Protein AF-A0A351XB93-F1 (afdb_monomer_lite)

Structure (mmCIF, N/CA/C/O backbone):
data_AF-A0A351XB93-F1
#
_entry.id   AF-A0A351XB93-F1
#
loop_
_atom_site.group_PDB
_atom_site.id
_atom_site.type_symbol
_atom_site.label_atom_id
_atom_site.label_alt_id
_atom_site.label_comp_id
_atom_site.label_asym_id
_atom_site.label_entity_id
_atom_site.label_seq_id
_atom_site.pdbx_PDB_ins_code
_atom_site.Cartn_x
_atom_site.Cartn_y
_atom_site.Cartn_z
_atom_site.occupancy
_atom_site.B_iso_or_equiv
_atom_site.auth_seq_id
_atom_site.auth_comp_id
_atom_site.auth_asym_id
_atom_site.auth_atom_id
_atom_site.pdbx_PDB_model_num
ATOM 1 N N . TRP A 1 1 ? -2.354 -8.242 -12.054 1.00 89.12 1 TRP A N 1
ATOM 2 C CA . TRP A 1 1 ? -3.681 -8.765 -11.717 1.00 89.12 1 TRP A CA 1
ATOM 3 C C . TRP A 1 1 ? -3.498 -10.210 -11.367 1.00 89.12 1 TRP A C 1
ATOM 5 O O . TRP A 1 1 ? -3.063 -10.974 -12.225 1.00 89.12 1 TRP A O 1
ATOM 15 N N . ASN A 1 2 ? -3.744 -10.530 -10.105 1.00 98.06 2 ASN A N 1
ATOM 16 C CA . ASN A 1 2 ? -3.631 -11.877 -9.583 1.00 98.06 2 ASN A CA 1
ATOM 17 C C . ASN A 1 2 ? -4.100 -11.892 -8.128 1.00 98.06 2 ASN A C 1
ATOM 19 O O . ASN A 1 2 ? -4.036 -10.886 -7.426 1.00 98.06 2 ASN A O 1
ATOM 23 N N . MET A 1 3 ? -4.543 -13.058 -7.675 1.00 98.50 3 MET A N 1
ATOM 24 C CA . MET A 1 3 ? -4.858 -13.294 -6.270 1.00 98.50 3 MET A CA 1
ATOM 25 C C . MET A 1 3 ? -3.585 -13.387 -5.416 1.00 98.50 3 MET A C 1
ATOM 27 O O . MET A 1 3 ? -3.511 -12.796 -4.345 1.00 98.50 3 MET A O 1
ATOM 31 N N . PHE A 1 4 ? -2.561 -14.082 -5.917 1.00 98.69 4 PHE A N 1
ATOM 32 C CA . PHE A 1 4 ? -1.313 -14.363 -5.202 1.00 98.69 4 PHE A CA 1
ATOM 33 C C . PHE A 1 4 ? -0.132 -13.847 -5.991 1.00 98.69 4 PHE A C 1
ATOM 35 O O . PHE A 1 4 ? -0.102 -14.107 -7.195 1.00 98.69 4 PHE A O 1
ATOM 42 N N . ASP A 1 5 ? 0.831 -13.193 -5.344 1.00 98.50 5 ASP A N 1
ATOM 43 C CA . ASP A 1 5 ? 2.130 -12.893 -5.962 1.00 98.50 5 ASP A CA 1
ATOM 44 C C . ASP A 1 5 ? 2.700 -14.156 -6.629 1.00 98.50 5 ASP A C 1
ATOM 46 O O . ASP A 1 5 ? 2.426 -15.272 -6.184 1.00 98.50 5 ASP A O 1
ATOM 50 N N . PHE A 1 6 ? 3.415 -14.002 -7.742 1.00 97.88 6 PHE A N 1
ATOM 51 C CA . PHE A 1 6 ? 3.894 -15.142 -8.527 1.00 97.88 6 PHE A CA 1
ATOM 52 C C . PHE A 1 6 ? 5.232 -14.860 -9.205 1.00 97.88 6 PHE A C 1
ATOM 54 O O . PHE A 1 6 ? 5.549 -13.710 -9.518 1.00 97.88 6 PHE A O 1
ATOM 61 N N . ALA A 1 7 ? 5.986 -15.931 -9.459 1.00 96.69 7 ALA A N 1
ATOM 62 C CA . ALA A 1 7 ? 7.280 -15.867 -10.119 1.00 96.69 7 ALA A CA 1
ATOM 63 C C . ALA A 1 7 ? 7.159 -15.322 -11.552 1.00 96.69 7 ALA A C 1
ATOM 65 O O . ALA A 1 7 ? 6.342 -15.774 -12.355 1.00 96.69 7 ALA A O 1
ATOM 66 N N . ALA A 1 8 ? 7.996 -14.347 -11.867 1.00 93.12 8 ALA A N 1
ATOM 67 C CA . ALA A 1 8 ? 8.116 -13.713 -13.165 1.00 93.12 8 ALA A CA 1
ATOM 68 C C . ALA A 1 8 ? 9.585 -13.323 -13.364 1.00 93.12 8 ALA A C 1
ATOM 70 O O . ALA A 1 8 ? 9.970 -12.189 -13.104 1.00 93.12 8 ALA A O 1
ATOM 71 N N . ASP A 1 9 ? 10.390 -14.281 -13.821 1.00 87.25 9 ASP A N 1
ATOM 72 C CA . ASP A 1 9 ? 11.861 -14.216 -13.857 1.00 87.25 9 ASP A CA 1
ATOM 73 C C . ASP A 1 9 ? 12.427 -12.943 -14.519 1.00 87.25 9 ASP A C 1
ATOM 75 O O . ASP A 1 9 ? 13.400 -12.358 -14.061 1.00 87.25 9 ASP A O 1
ATOM 79 N N . ALA A 1 10 ? 11.750 -12.429 -15.548 1.00 80.31 10 ALA A N 1
ATOM 80 C CA . ALA A 1 10 ? 12.164 -11.213 -16.246 1.00 80.31 10 ALA A CA 1
ATOM 81 C C . ALA A 1 10 ? 11.919 -9.896 -15.469 1.00 80.31 10 ALA A C 1
ATOM 83 O O . ALA A 1 10 ? 12.227 -8.822 -15.992 1.00 80.31 10 ALA A O 1
ATOM 84 N N . ARG A 1 11 ? 11.308 -9.932 -14.277 1.00 75.69 11 ARG A N 1
ATOM 85 C CA . ARG A 1 11 ? 11.018 -8.741 -13.459 1.00 75.69 11 ARG A CA 1
ATOM 86 C C . ARG A 1 11 ? 12.226 -8.368 -12.604 1.00 75.69 11 ARG A C 1
ATOM 88 O O . ARG A 1 11 ? 12.779 -9.211 -11.910 1.00 75.69 11 ARG A O 1
ATOM 95 N N . ALA A 1 12 ? 12.566 -7.085 -12.601 1.00 80.25 12 ALA A N 1
ATOM 96 C CA . ALA A 1 12 ? 13.559 -6.504 -11.705 1.00 80.25 12 ALA A CA 1
ATOM 97 C C . ALA A 1 12 ? 13.059 -5.138 -11.211 1.00 80.25 12 ALA A C 1
ATOM 99 O O . ALA A 1 12 ? 13.496 -4.086 -11.673 1.00 80.25 12 ALA A O 1
ATOM 100 N N . GLU A 1 13 ? 12.019 -5.163 -10.377 1.00 78.31 13 GLU A N 1
ATOM 101 C CA . GLU A 1 13 ? 11.292 -3.986 -9.895 1.00 78.31 13 GLU A CA 1
ATOM 102 C C . GLU A 1 13 ? 10.845 -4.207 -8.441 1.00 78.31 13 GLU A C 1
ATOM 104 O O . GLU A 1 13 ? 10.728 -5.346 -8.000 1.00 78.31 13 GLU A O 1
ATOM 109 N N . GLY A 1 14 ? 10.563 -3.137 -7.692 1.00 78.88 14 GLY A N 1
ATOM 110 C CA . GLY A 1 14 ? 9.885 -3.253 -6.391 1.00 78.88 14 GLY A CA 1
ATOM 111 C C . GLY A 1 14 ? 10.724 -3.805 -5.229 1.00 78.88 14 GLY A C 1
ATOM 112 O O . GLY A 1 14 ? 10.144 -4.219 -4.231 1.00 78.88 14 GLY A O 1
ATOM 113 N N . GLY A 1 15 ? 12.058 -3.832 -5.350 1.00 83.06 15 GLY A N 1
ATOM 114 C CA . GLY A 1 15 ? 12.973 -4.295 -4.295 1.00 83.06 15 GLY A CA 1
ATOM 115 C C . GLY A 1 15 ? 13.160 -5.816 -4.206 1.00 83.06 15 GLY A C 1
ATOM 116 O O . GLY A 1 15 ? 13.955 -6.280 -3.395 1.00 83.06 15 GLY A O 1
ATOM 117 N N . GLU A 1 16 ? 12.478 -6.598 -5.047 1.00 87.12 16 GLU A N 1
ATOM 118 C CA . GLU A 1 16 ? 12.620 -8.056 -5.107 1.00 87.12 16 GLU A CA 1
ATOM 119 C C . GLU A 1 16 ? 12.460 -8.542 -6.556 1.00 87.12 16 GLU A C 1
ATOM 121 O O . GLU A 1 16 ? 11.385 -8.475 -7.154 1.00 87.12 16 GLU A O 1
ATOM 126 N N . ASN A 1 17 ? 13.556 -9.026 -7.140 1.00 86.06 17 ASN A N 1
ATOM 127 C CA . ASN A 1 17 ? 13.582 -9.489 -8.527 1.00 86.06 17 ASN A CA 1
ATOM 128 C C . ASN A 1 17 ? 12.867 -10.838 -8.692 1.00 86.06 17 ASN A C 1
ATOM 130 O O . ASN A 1 17 ? 12.715 -11.612 -7.751 1.00 86.06 17 ASN A O 1
ATOM 134 N N . GLY A 1 18 ? 12.463 -11.147 -9.923 1.00 88.12 18 GLY A N 1
ATOM 135 C CA . GLY A 1 18 ? 11.900 -12.444 -10.291 1.00 88.12 18 GLY A CA 1
ATOM 136 C C . GLY A 1 18 ? 10.457 -12.663 -9.839 1.00 88.12 18 GLY A C 1
ATOM 137 O O . GLY A 1 18 ? 9.949 -13.776 -9.972 1.00 88.12 18 GLY A O 1
ATOM 138 N N . MET A 1 19 ? 9.764 -11.634 -9.340 1.00 93.06 19 MET A N 1
ATOM 139 C CA . MET A 1 19 ? 8.390 -11.750 -8.850 1.00 93.06 19 MET A CA 1
ATOM 140 C C . MET A 1 19 ? 7.488 -10.614 -9.342 1.00 93.06 19 MET A C 1
ATOM 142 O O . MET A 1 19 ? 7.912 -9.501 -9.640 1.00 93.06 19 MET A O 1
ATOM 146 N N . ASN A 1 20 ? 6.198 -10.921 -9.466 1.00 94.81 20 ASN A N 1
ATOM 147 C CA . ASN A 1 20 ? 5.140 -9.950 -9.679 1.00 94.81 20 ASN A CA 1
ATOM 148 C C . ASN A 1 20 ? 4.330 -9.758 -8.388 1.00 94.81 20 ASN A C 1
ATOM 150 O O . ASN A 1 20 ? 3.473 -10.583 -8.065 1.00 94.81 20 ASN A O 1
ATOM 154 N N . HIS A 1 21 ? 4.547 -8.635 -7.698 1.00 96.56 21 HIS A N 1
ATOM 155 C CA . HIS A 1 21 ? 3.932 -8.314 -6.397 1.00 96.56 21 HIS A CA 1
ATOM 156 C C . HIS A 1 21 ? 2.517 -7.715 -6.455 1.00 96.56 21 HIS A C 1
ATOM 158 O O . HIS A 1 21 ? 2.073 -7.047 -5.517 1.00 96.56 21 HIS A O 1
ATOM 164 N N . LYS A 1 22 ? 1.788 -7.914 -7.560 1.00 97.56 22 LYS A N 1
ATOM 165 C CA . LYS A 1 22 ? 0.428 -7.368 -7.756 1.00 97.56 22 LYS A CA 1
ATOM 166 C C . LYS A 1 22 ? -0.677 -8.217 -7.112 1.00 97.56 22 LYS A C 1
ATOM 168 O O . LYS A 1 22 ? -1.852 -7.936 -7.340 1.00 97.56 22 LYS A O 1
ATOM 173 N N . GLY A 1 23 ? -0.319 -9.254 -6.357 1.00 98.12 23 GLY A N 1
ATOM 174 C CA . GLY A 1 23 ? -1.256 -10.133 -5.667 1.00 98.12 23 GLY A CA 1
ATOM 175 C C . GLY A 1 23 ? -1.923 -9.461 -4.474 1.00 98.12 23 GLY A C 1
ATOM 176 O O . GLY A 1 23 ? -1.332 -8.583 -3.845 1.00 98.12 23 GLY A O 1
ATOM 177 N N . LEU A 1 24 ? -3.130 -9.912 -4.132 1.00 98.81 24 LEU A N 1
ATOM 178 C CA . LEU A 1 24 ? -3.803 -9.587 -2.866 1.00 98.81 24 LEU A CA 1
ATOM 179 C C . LEU A 1 24 ? -3.170 -10.337 -1.680 1.00 98.81 24 LEU A C 1
ATOM 181 O O . LEU A 1 24 ? -3.216 -9.877 -0.541 1.00 98.81 24 LEU A O 1
ATOM 185 N N . VAL A 1 25 ? -2.551 -11.485 -1.951 1.00 98.81 25 VAL A N 1
ATOM 186 C CA . VAL A 1 25 ? -1.871 -12.361 -0.991 1.00 98.81 25 VAL A CA 1
ATOM 187 C C . VAL A 1 25 ? -0.433 -12.608 -1.465 1.00 98.81 25 VAL A C 1
ATOM 189 O O . VAL A 1 25 ? -0.162 -12.596 -2.668 1.00 98.81 25 VAL A O 1
ATOM 192 N N . THR A 1 26 ? 0.500 -12.815 -0.537 1.00 98.62 26 THR A N 1
ATOM 193 C CA . THR A 1 26 ? 1.908 -13.114 -0.846 1.00 98.62 26 THR A CA 1
ATOM 194 C C . THR A 1 26 ? 2.100 -14.466 -1.525 1.00 98.62 26 THR A C 1
ATOM 196 O O . THR A 1 26 ? 1.228 -15.342 -1.501 1.00 98.62 26 THR A O 1
ATOM 199 N N . PHE A 1 27 ? 3.276 -14.644 -2.128 1.00 98.12 27 PHE A N 1
ATOM 200 C CA . PHE A 1 27 ? 3.625 -15.837 -2.896 1.00 98.12 27 PHE A CA 1
ATOM 201 C C . PHE A 1 27 ? 3.631 -17.112 -2.045 1.00 98.12 27 PHE A C 1
ATOM 203 O O . PHE A 1 27 ? 3.198 -18.162 -2.501 1.00 98.12 27 PHE A O 1
ATOM 210 N N . ASP A 1 28 ? 4.021 -17.030 -0.778 1.00 98.19 28 ASP A N 1
ATOM 211 C CA . ASP A 1 28 ? 3.988 -18.154 0.166 1.00 98.19 28 ASP A CA 1
ATOM 212 C C . ASP A 1 28 ? 2.602 -18.410 0.790 1.00 98.19 28 ASP A C 1
ATOM 214 O O . ASP A 1 28 ? 2.451 -19.313 1.610 1.00 98.19 28 ASP A O 1
ATOM 218 N N . ARG A 1 29 ? 1.591 -17.615 0.409 1.00 98.38 29 ARG A N 1
ATOM 219 C CA . ARG A 1 29 ? 0.203 -17.654 0.904 1.00 98.38 29 ARG A CA 1
ATOM 220 C C . ARG A 1 29 ? 0.049 -17.311 2.390 1.00 98.38 29 ARG A C 1
ATOM 222 O O . ARG A 1 29 ? -1.062 -17.402 2.914 1.00 98.38 29 ARG A O 1
ATOM 229 N N . LYS A 1 30 ? 1.109 -16.869 3.071 1.00 98.44 30 LYS A N 1
ATOM 230 C CA . LYS A 1 30 ? 1.075 -16.602 4.518 1.00 98.44 30 LYS A CA 1
ATOM 231 C C . LYS A 1 30 ? 0.526 -15.225 4.858 1.00 98.44 30 LYS A C 1
ATOM 233 O O . LYS A 1 30 ? -0.128 -15.072 5.887 1.00 98.44 30 LYS A O 1
ATOM 238 N N . TYR A 1 31 ? 0.747 -14.229 4.003 1.00 98.50 31 TYR A N 1
ATOM 239 C CA . TYR A 1 31 ? 0.366 -12.851 4.289 1.00 98.50 31 TYR A CA 1
ATOM 240 C C . TYR A 1 31 ? -0.700 -12.338 3.320 1.00 98.50 31 TYR A C 1
ATOM 242 O O . TYR A 1 31 ? -0.507 -12.275 2.106 1.00 98.50 31 TYR A O 1
ATOM 250 N N . LYS A 1 32 ? -1.844 -11.934 3.877 1.00 98.69 32 LYS A N 1
ATOM 251 C CA . LYS A 1 32 ? -2.922 -11.256 3.149 1.00 98.69 32 LYS A CA 1
ATOM 252 C C . LYS A 1 32 ? -2.691 -9.750 3.262 1.00 98.69 32 LYS A C 1
ATOM 254 O O . LYS A 1 32 ? -2.638 -9.228 4.374 1.00 98.69 32 LYS A O 1
ATOM 259 N N . LYS A 1 33 ? -2.512 -9.064 2.133 1.00 98.75 33 LYS A N 1
ATOM 260 C CA . LYS A 1 33 ? -2.286 -7.611 2.097 1.00 98.75 33 LYS A CA 1
ATOM 261 C C . LYS A 1 33 ? -3.592 -6.881 2.416 1.00 98.75 33 LYS A C 1
ATOM 263 O O . LYS A 1 33 ? -4.666 -7.447 2.249 1.00 98.75 33 LYS A O 1
ATOM 268 N N . ASP A 1 34 ? -3.522 -5.607 2.794 1.00 98.81 34 ASP A N 1
ATOM 269 C CA . ASP A 1 34 ? -4.727 -4.820 3.110 1.00 98.81 34 ASP A CA 1
ATOM 270 C C . ASP A 1 34 ? -5.751 -4.814 1.960 1.00 98.81 34 ASP A C 1
ATOM 272 O O . ASP A 1 34 ? -6.958 -4.836 2.190 1.00 98.81 34 ASP A O 1
ATOM 276 N N . SER A 1 35 ? -5.285 -4.876 0.708 1.00 98.56 35 SER A N 1
ATOM 277 C CA . SER A 1 35 ? -6.154 -4.982 -0.467 1.00 98.56 35 SER A CA 1
ATOM 278 C C . SER A 1 35 ? -7.006 -6.256 -0.489 1.00 98.56 35 SER A C 1
ATOM 280 O O . SER A 1 35 ? -8.137 -6.189 -0.954 1.00 98.56 35 SER A O 1
ATOM 282 N N . TYR A 1 36 ? -6.532 -7.390 0.045 1.00 98.81 36 TYR A N 1
ATOM 283 C CA . TYR A 1 36 ? -7.355 -8.597 0.211 1.00 98.81 36 TYR A CA 1
ATOM 284 C C . TYR A 1 36 ? -8.596 -8.292 1.054 1.00 98.81 36 TYR A C 1
ATOM 286 O O . TYR A 1 36 ? -9.714 -8.641 0.678 1.00 98.81 36 TYR A O 1
ATOM 294 N N . TYR A 1 37 ? -8.395 -7.605 2.179 1.00 98.81 37 TYR A N 1
ATOM 295 C CA . TYR A 1 37 ? -9.460 -7.296 3.127 1.00 98.81 37 TYR A CA 1
ATOM 296 C C . TYR A 1 37 ? -10.434 -6.253 2.584 1.00 98.81 37 TYR A C 1
ATOM 298 O O . TYR A 1 37 ? -11.615 -6.325 2.901 1.00 98.81 37 TYR A O 1
ATOM 306 N N . ALA A 1 38 ? -9.986 -5.354 1.700 1.00 98.69 38 ALA A N 1
ATOM 307 C CA . ALA A 1 38 ? -10.892 -4.465 0.976 1.00 98.69 38 ALA A CA 1
ATOM 308 C C . ALA A 1 38 ? -11.893 -5.262 0.122 1.00 98.69 38 ALA A C 1
ATOM 310 O O . ALA A 1 38 ? -13.092 -5.015 0.201 1.00 98.69 38 ALA A O 1
ATOM 311 N N . TYR A 1 39 ? -11.421 -6.250 -0.652 1.00 98.69 39 TYR A N 1
ATOM 312 C CA . TYR A 1 39 ? -12.308 -7.134 -1.420 1.00 98.69 39 TYR A CA 1
ATOM 313 C C . TYR A 1 39 ? -13.199 -7.976 -0.508 1.00 98.69 39 TYR A C 1
ATOM 315 O O . TYR A 1 39 ? -14.390 -8.102 -0.772 1.00 98.69 39 TYR A O 1
ATOM 323 N N . GLN A 1 40 ? -12.653 -8.528 0.577 1.00 98.62 40 GLN A N 1
ATOM 324 C CA . GLN A 1 40 ? -13.440 -9.322 1.518 1.00 98.62 40 GLN A CA 1
ATOM 325 C C . GLN A 1 40 ? -14.570 -8.498 2.152 1.00 98.62 40 GLN A C 1
ATOM 327 O O . GLN A 1 40 ? -15.689 -8.989 2.228 1.00 98.62 40 GLN A O 1
ATOM 332 N N . ALA A 1 41 ? -14.317 -7.247 2.539 1.00 98.50 41 ALA A N 1
ATOM 333 C CA . ALA A 1 41 ? -15.335 -6.367 3.113 1.00 98.50 41 ALA A CA 1
ATOM 334 C C . ALA A 1 41 ? -16.461 -6.009 2.120 1.00 98.50 41 ALA A C 1
ATOM 336 O O . ALA A 1 41 ? -17.563 -5.671 2.534 1.00 98.50 41 ALA A O 1
ATOM 337 N N . TRP A 1 42 ? -16.202 -6.093 0.813 1.00 98.25 42 TRP A N 1
ATOM 338 C CA . TRP A 1 42 ? -17.214 -5.885 -0.226 1.00 98.25 42 TRP A CA 1
ATOM 339 C C . TRP A 1 42 ? -17.973 -7.147 -0.619 1.00 98.25 42 TRP A C 1
ATOM 341 O O . TRP A 1 42 ? -19.152 -7.071 -0.946 1.00 98.25 42 TRP A O 1
ATOM 351 N N . LEU A 1 43 ? -17.274 -8.280 -0.684 1.00 98.31 43 LEU A N 1
ATOM 352 C CA . LEU A 1 43 ? -17.751 -9.469 -1.394 1.00 98.31 43 LEU A CA 1
ATOM 353 C C . LEU A 1 43 ? -18.137 -10.628 -0.473 1.00 98.31 43 LEU A C 1
ATOM 355 O O . LEU A 1 43 ? -18.727 -11.594 -0.942 1.00 98.31 43 LEU A O 1
ATOM 359 N N . SER A 1 44 ? -17.747 -10.589 0.802 1.00 98.12 44 SER A N 1
ATOM 360 C CA . SER A 1 44 ? -18.025 -11.662 1.759 1.00 98.12 44 SER A CA 1
ATOM 361 C C . SER A 1 44 ? -19.293 -11.373 2.551 1.00 98.12 44 SER A C 1
ATOM 363 O O . SER A 1 44 ? -19.409 -10.303 3.145 1.00 98.12 44 SER A O 1
ATOM 365 N N . ASP A 1 45 ? -20.154 -12.380 2.690 1.00 97.69 45 ASP A N 1
ATOM 366 C CA . ASP A 1 45 ? -21.294 -12.345 3.619 1.00 97.69 45 ASP A CA 1
ATOM 367 C C . ASP A 1 45 ? -20.875 -12.625 5.071 1.00 97.69 45 ASP A C 1
ATOM 369 O O . ASP A 1 45 ? -21.568 -12.258 6.017 1.00 97.69 45 ASP A O 1
ATOM 373 N N . LYS A 1 46 ? -19.719 -13.273 5.281 1.00 98.31 46 LYS A N 1
ATOM 374 C CA . LYS A 1 46 ? -19.192 -13.520 6.630 1.00 98.31 46 LYS A CA 1
ATOM 375 C C . LYS A 1 46 ? -18.754 -12.195 7.273 1.00 98.31 46 LYS A C 1
ATOM 377 O O . LYS A 1 46 ? -17.906 -11.532 6.664 1.00 98.31 46 LYS A O 1
ATOM 382 N N . PRO A 1 47 ? -19.224 -11.852 8.492 1.00 98.38 47 PRO A N 1
ATOM 383 C CA . PRO A 1 47 ? -18.758 -10.679 9.226 1.00 98.38 47 PRO A CA 1
ATOM 384 C C . PRO A 1 47 ? -17.233 -10.655 9.354 1.00 98.38 47 PRO A C 1
ATOM 386 O O . PRO A 1 47 ? -16.608 -11.671 9.683 1.00 98.38 47 PRO A O 1
ATOM 389 N N . MET A 1 48 ? -16.628 -9.506 9.069 1.00 98.62 48 MET A N 1
ATOM 390 C CA . MET A 1 48 ? -15.180 -9.315 9.110 1.00 98.62 48 MET A CA 1
ATOM 391 C C . MET A 1 48 ? -14.805 -7.916 9.598 1.00 98.62 48 MET A C 1
ATOM 393 O O . MET A 1 48 ? -15.560 -6.957 9.438 1.00 98.62 48 MET A O 1
ATOM 397 N N . LEU A 1 49 ? -13.614 -7.811 10.184 1.00 98.88 49 LEU A N 1
ATOM 398 C CA . LEU A 1 49 ? -13.028 -6.576 10.687 1.00 98.88 49 LEU A CA 1
ATOM 399 C C . LEU A 1 49 ? -11.511 -6.645 10.488 1.00 98.88 49 LEU A C 1
ATOM 401 O O . LEU A 1 49 ? -10.895 -7.648 10.849 1.00 98.88 49 LEU A O 1
ATOM 405 N N . HIS A 1 50 ? -10.918 -5.613 9.890 1.00 98.88 50 HIS A N 1
ATOM 406 C CA . HIS A 1 50 ? -9.476 -5.546 9.646 1.00 98.88 50 HIS A CA 1
ATOM 407 C C . HIS A 1 50 ? -8.948 -4.117 9.747 1.00 98.88 50 HIS A C 1
ATOM 409 O O . HIS A 1 50 ? -9.322 -3.248 8.953 1.00 98.88 50 HIS A O 1
ATOM 415 N N . ILE A 1 51 ? -8.022 -3.879 10.674 1.00 98.88 51 ILE A N 1
ATOM 416 C CA . ILE A 1 51 ? -7.246 -2.638 10.739 1.00 98.88 51 ILE A CA 1
ATOM 417 C C . ILE A 1 51 ? -6.136 -2.687 9.685 1.00 98.88 51 ILE A C 1
ATOM 419 O O . ILE A 1 51 ? -5.311 -3.602 9.661 1.00 98.88 51 ILE A O 1
ATOM 423 N N . CYS A 1 52 ? -6.089 -1.678 8.819 1.00 98.81 52 CYS A N 1
ATOM 424 C CA . CYS A 1 52 ? -5.106 -1.589 7.743 1.00 98.81 52 CYS A CA 1
ATOM 425 C C . CYS A 1 52 ? -3.721 -1.158 8.241 1.00 98.81 52 CYS A C 1
ATOM 427 O O . CYS A 1 52 ? -3.574 -0.552 9.302 1.00 98.81 52 CYS A O 1
ATOM 429 N N . SER A 1 53 ? -2.699 -1.377 7.412 1.00 98.12 53 SER A N 1
ATOM 430 C CA . SER A 1 53 ? -1.348 -0.839 7.603 1.00 98.12 53 SER A CA 1
ATOM 431 C C . SER A 1 53 ? -0.634 -1.324 8.870 1.00 98.12 53 SER A C 1
ATOM 433 O O . SER A 1 53 ? 0.261 -0.639 9.357 1.00 98.12 53 SER A O 1
ATOM 435 N N . LYS A 1 54 ? -0.944 -2.531 9.371 1.00 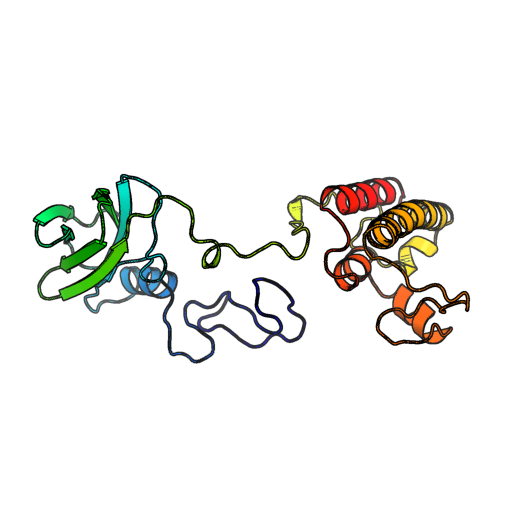98.50 54 LYS A N 1
ATOM 436 C CA . LYS A 1 54 ? -0.320 -3.108 10.587 1.00 98.50 54 LYS A CA 1
ATOM 437 C C . LYS A 1 54 ? 1.208 -3.233 10.532 1.00 98.50 54 LYS A C 1
ATOM 439 O O . LYS A 1 54 ? 1.850 -3.340 11.567 1.00 98.50 54 LYS A O 1
ATOM 444 N N . ARG A 1 55 ? 1.793 -3.255 9.328 1.00 98.25 55 ARG A N 1
ATOM 445 C CA . ARG A 1 55 ? 3.253 -3.292 9.118 1.00 98.25 55 ARG A CA 1
ATOM 446 C C . ARG A 1 55 ? 3.912 -1.909 9.158 1.00 98.25 55 ARG A C 1
ATOM 448 O O . ARG A 1 55 ? 5.129 -1.833 9.252 1.00 98.25 55 ARG A O 1
ATOM 455 N N . TYR A 1 56 ? 3.130 -0.836 9.066 1.00 98.12 56 TYR A N 1
ATOM 456 C CA . TYR A 1 56 ? 3.621 0.537 9.106 1.00 98.12 56 TYR A CA 1
ATOM 457 C C . TYR A 1 56 ? 3.427 1.070 10.533 1.00 98.12 56 TYR A C 1
ATOM 459 O O . TYR A 1 56 ? 2.421 1.711 10.838 1.00 98.12 56 TYR A O 1
ATOM 467 N N . VAL A 1 57 ? 4.362 0.713 11.415 1.00 98.38 57 VAL A N 1
ATOM 468 C CA . VAL A 1 57 ? 4.279 0.960 12.864 1.00 98.38 57 VAL A CA 1
ATOM 469 C C . VAL A 1 57 ? 4.826 2.339 13.216 1.00 98.38 57 VAL A C 1
ATOM 471 O O . VAL A 1 57 ? 4.127 3.110 13.866 1.00 98.38 57 VAL A O 1
ATOM 474 N N . ASP A 1 58 ? 6.036 2.672 12.762 1.00 98.56 58 ASP A N 1
ATOM 475 C CA . ASP A 1 58 ? 6.678 3.949 13.089 1.00 98.56 58 ASP A CA 1
ATOM 476 C C . ASP A 1 58 ? 6.088 5.091 12.251 1.00 98.56 58 ASP A C 1
ATOM 478 O O . ASP A 1 58 ? 6.104 5.045 11.021 1.00 98.56 58 ASP A O 1
ATOM 482 N N . ARG A 1 59 ? 5.560 6.127 12.906 1.00 98.06 59 ARG A N 1
ATOM 483 C CA . ARG A 1 59 ? 4.863 7.262 12.283 1.00 98.06 59 ARG A CA 1
ATOM 484 C C . ARG A 1 59 ? 5.437 8.584 12.777 1.00 98.06 59 ARG A C 1
ATOM 486 O O . ARG A 1 59 ? 5.654 8.752 13.977 1.00 98.06 59 ARG A O 1
ATOM 493 N N . VAL A 1 60 ? 5.653 9.521 11.856 1.00 98.00 60 VAL A N 1
ATOM 494 C CA . VAL A 1 60 ? 6.259 10.832 12.154 1.00 98.00 60 VAL A CA 1
ATOM 495 C C . VAL A 1 60 ? 5.193 11.883 12.435 1.00 98.00 60 VAL A C 1
ATOM 497 O O . VAL A 1 60 ? 5.447 12.858 13.127 1.00 98.00 60 VAL A O 1
ATOM 500 N N . GLU A 1 61 ? 3.985 11.707 11.922 1.00 96.62 61 GLU A N 1
ATOM 501 C CA . GLU A 1 61 ? 2.884 12.650 12.071 1.00 96.62 61 GLU A CA 1
ATOM 502 C C . GLU A 1 61 ? 2.349 12.652 13.509 1.00 96.62 61 GLU A C 1
ATOM 504 O O . GLU A 1 61 ? 2.340 11.614 14.167 1.00 96.62 61 GLU A O 1
ATOM 509 N N . ASP A 1 62 ? 1.872 13.798 14.002 1.00 97.56 62 ASP A N 1
ATOM 510 C CA . ASP A 1 62 ? 1.251 13.896 15.338 1.00 97.56 62 ASP A CA 1
ATOM 511 C C . ASP A 1 62 ? -0.169 13.316 15.376 1.00 97.56 62 ASP A C 1
ATOM 513 O O . ASP A 1 62 ? -0.649 12.889 16.425 1.00 97.56 62 ASP A O 1
ATOM 517 N N . THR A 1 63 ? -0.824 13.258 14.218 1.00 97.88 63 THR A N 1
ATOM 518 C CA . THR A 1 63 ? -2.131 12.631 14.026 1.00 97.88 63 THR A CA 1
ATOM 519 C C . THR A 1 63 ? -2.044 11.682 12.842 1.00 97.88 63 THR A C 1
ATOM 521 O O . THR A 1 63 ? -1.658 12.076 11.741 1.00 97.88 63 THR A O 1
ATOM 524 N N . VAL A 1 64 ? -2.421 10.426 13.058 1.00 97.75 64 VAL A N 1
ATOM 525 C CA . VAL A 1 64 ? -2.356 9.357 12.060 1.00 97.75 64 VAL A CA 1
ATOM 526 C C . VAL A 1 64 ? -3.767 8.947 11.662 1.00 97.75 64 VAL A C 1
ATOM 528 O O . VAL A 1 64 ? -4.652 8.774 12.500 1.00 97.75 64 VAL A O 1
ATOM 531 N N . LYS A 1 65 ? -3.971 8.752 10.357 1.00 98.19 65 LYS A N 1
ATOM 532 C CA . LYS A 1 65 ? -5.213 8.194 9.820 1.00 98.19 65 LYS A CA 1
ATOM 533 C C . LYS A 1 65 ? -5.177 6.676 9.904 1.00 98.19 65 LYS A C 1
ATOM 535 O O . LYS A 1 65 ? -4.387 6.031 9.210 1.00 98.19 65 LYS A O 1
ATOM 540 N N . ILE A 1 66 ? -6.064 6.111 10.711 1.00 98.50 66 ILE A N 1
ATOM 541 C CA . ILE A 1 66 ? -6.268 4.670 10.821 1.00 98.50 66 ILE A CA 1
ATOM 542 C C . ILE A 1 66 ? -7.443 4.285 9.932 1.00 98.50 66 ILE A C 1
ATOM 544 O O . ILE A 1 66 ? -8.559 4.767 10.121 1.00 98.50 66 ILE A O 1
ATOM 548 N N . LYS A 1 67 ? -7.189 3.411 8.954 1.00 98.69 67 LYS A N 1
ATOM 549 C CA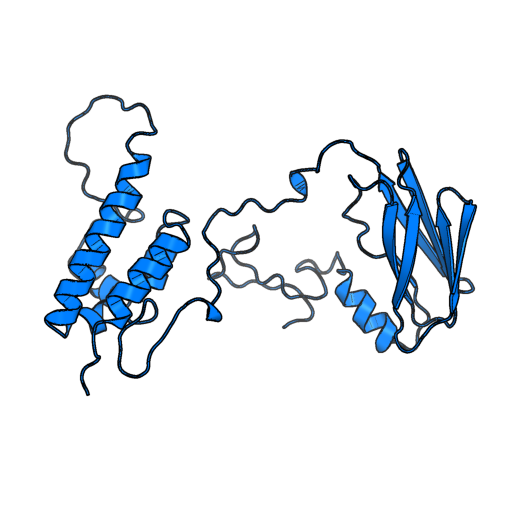 . LYS A 1 67 ? -8.246 2.826 8.125 1.00 98.69 67 LYS A CA 1
ATOM 550 C C . LYS A 1 67 ? -8.641 1.464 8.662 1.00 98.69 67 LYS A C 1
ATOM 552 O O . LYS A 1 67 ? -7.773 0.648 8.972 1.00 98.69 67 LYS A O 1
ATOM 557 N N . VAL A 1 68 ? -9.938 1.212 8.690 1.00 98.88 68 VAL A N 1
ATOM 558 C CA . VAL A 1 68 ? -10.511 -0.085 9.042 1.00 98.88 68 VAL A CA 1
ATOM 559 C C . VAL A 1 68 ? -11.423 -0.531 7.908 1.00 98.88 68 VAL A C 1
ATOM 561 O O . VAL A 1 68 ? -12.193 0.268 7.376 1.00 98.88 68 VAL A O 1
ATOM 564 N N . TYR A 1 69 ? -11.319 -1.795 7.515 1.00 98.88 69 TYR A N 1
ATOM 565 C CA . TYR A 1 69 ? -12.231 -2.431 6.569 1.00 98.88 69 TYR A CA 1
ATOM 566 C C . TYR A 1 69 ? -13.150 -3.380 7.329 1.00 98.88 69 TYR A C 1
ATOM 568 O O . TYR A 1 69 ? -12.678 -4.195 8.123 1.00 98.88 69 TYR A O 1
ATOM 576 N N . SER A 1 70 ? -14.455 -3.251 7.109 1.00 98.81 70 SER A N 1
ATOM 577 C CA . SER A 1 70 ? -15.465 -4.110 7.725 1.00 98.81 70 SER A CA 1
ATOM 578 C C . SER A 1 70 ? -16.751 -4.100 6.909 1.00 98.81 70 SER A C 1
ATOM 580 O O . SER A 1 70 ? -17.162 -3.055 6.413 1.00 98.81 70 SER A O 1
ATOM 582 N N . ASN A 1 71 ? -17.402 -5.255 6.787 1.00 98.44 71 ASN A N 1
ATOM 583 C CA . ASN A 1 71 ? -18.761 -5.346 6.247 1.00 98.44 71 ASN A CA 1
ATOM 584 C C . ASN A 1 71 ? -19.851 -5.163 7.323 1.00 98.44 71 ASN A C 1
ATOM 586 O O . ASN A 1 71 ? -21.030 -5.094 6.967 1.00 98.44 71 ASN A O 1
ATOM 590 N N . CYS A 1 72 ? -19.486 -5.035 8.604 1.00 98.50 72 CYS A N 1
ATOM 591 C CA . CYS A 1 72 ? -20.419 -4.735 9.691 1.00 98.50 72 CYS A CA 1
ATOM 592 C C . CYS A 1 72 ? -20.996 -3.315 9.569 1.00 98.50 72 CYS A C 1
ATOM 594 O O . CYS A 1 72 ? -20.446 -2.456 8.879 1.00 98.50 72 CYS A O 1
ATOM 596 N N . ASP A 1 73 ? -22.127 -3.069 10.229 1.00 98.00 73 ASP A N 1
ATOM 597 C CA . ASP A 1 73 ? -22.865 -1.807 10.095 1.00 98.00 73 ASP A CA 1
ATOM 598 C C . ASP A 1 73 ? -22.242 -0.639 10.862 1.00 98.00 73 ASP A C 1
ATOM 600 O O . ASP A 1 73 ? -22.469 0.517 10.506 1.00 98.00 73 ASP A O 1
ATOM 604 N N . GLU A 1 74 ? -21.420 -0.918 11.868 1.00 98.31 74 GLU A N 1
ATOM 605 C CA . GLU A 1 74 ? -20.656 0.086 12.599 1.00 98.31 74 GLU A CA 1
ATOM 606 C C . GLU A 1 74 ? -19.342 -0.482 13.136 1.00 98.31 74 GLU A C 1
ATOM 608 O O . GLU A 1 74 ? -19.196 -1.690 13.339 1.00 98.31 74 GLU A O 1
ATOM 613 N N . VAL A 1 75 ? -18.381 0.416 13.335 1.00 98.88 75 VAL A N 1
ATOM 614 C CA . VAL A 1 75 ? -17.063 0.134 13.902 1.00 98.88 75 VAL A CA 1
ATOM 615 C C . VAL A 1 75 ? -16.763 1.187 14.959 1.00 98.88 75 VAL A C 1
ATOM 617 O O . VAL A 1 75 ? -16.884 2.385 14.695 1.00 98.88 75 VAL A O 1
ATOM 620 N N . GLU A 1 76 ? -16.311 0.747 16.126 1.00 98.88 76 GLU A N 1
ATOM 621 C CA . GLU A 1 76 ? -15.709 1.607 17.143 1.00 98.88 76 GLU A CA 1
ATOM 622 C C . GLU A 1 76 ? -14.195 1.398 17.163 1.00 98.88 76 GLU A C 1
ATOM 624 O O . GLU A 1 76 ? -13.716 0.260 17.114 1.00 98.88 76 GLU A O 1
ATOM 629 N N . LEU A 1 77 ? -13.434 2.492 17.226 1.00 98.88 77 LEU A N 1
ATOM 630 C CA . LEU A 1 77 ? -11.980 2.445 17.352 1.00 98.88 77 LEU A CA 1
ATOM 631 C C . LEU A 1 77 ? -11.553 2.950 18.729 1.00 98.88 77 LEU A C 1
ATOM 633 O O . LEU A 1 77 ? -12.079 3.942 19.221 1.00 98.88 77 LEU A O 1
ATOM 637 N N . PHE A 1 78 ? -10.546 2.307 19.305 1.00 98.81 78 PHE A N 1
ATOM 638 C CA . PHE A 1 78 ? -9.927 2.675 20.568 1.00 98.81 78 PHE A CA 1
ATOM 639 C C . PHE A 1 78 ? -8.428 2.908 20.375 1.00 98.81 78 PHE A C 1
ATOM 641 O O . PHE A 1 78 ? -7.773 2.178 19.624 1.00 98.81 78 PHE A O 1
ATOM 648 N N . ALA A 1 79 ? -7.881 3.886 21.090 1.00 98.44 79 ALA A N 1
ATOM 649 C CA . ALA A 1 79 ? -6.454 4.151 21.206 1.00 98.44 79 ALA A CA 1
ATOM 650 C C . ALA A 1 79 ? -6.061 4.035 22.683 1.00 98.44 79 ALA A C 1
ATOM 652 O O . ALA A 1 79 ? -6.574 4.769 23.520 1.00 98.44 79 ALA A O 1
ATOM 653 N N . ASN A 1 80 ? -5.195 3.075 23.020 1.00 97.94 80 ASN A N 1
ATOM 654 C CA . ASN A 1 80 ? -4.824 2.753 24.407 1.00 97.94 80 ASN A CA 1
ATOM 655 C C . ASN A 1 80 ? -6.034 2.516 25.335 1.00 97.94 80 ASN A C 1
ATOM 657 O O . ASN A 1 80 ? -6.009 2.857 26.512 1.00 97.94 80 ASN A O 1
ATOM 661 N N . GLY A 1 81 ? -7.100 1.917 24.796 1.00 97.56 81 GLY A N 1
ATOM 662 C CA . GLY A 1 81 ? -8.337 1.633 25.528 1.00 97.56 81 GLY A CA 1
ATOM 663 C C . GLY A 1 81 ? -9.331 2.798 25.600 1.00 97.56 81 GLY A C 1
ATOM 664 O O . GLY A 1 81 ? -10.479 2.570 25.972 1.00 97.56 81 GLY A O 1
ATOM 665 N N . GLU A 1 82 ? -8.948 4.009 25.191 1.00 98.06 82 GLU A N 1
ATOM 666 C CA . GLU A 1 82 ? -9.857 5.155 25.100 1.00 98.06 82 GLU A CA 1
ATOM 667 C C . GLU A 1 82 ? -10.572 5.168 23.746 1.00 98.06 82 GLU A C 1
ATOM 669 O O . GLU A 1 82 ? -9.936 5.000 22.704 1.00 98.06 82 GLU A O 1
ATOM 674 N N . SER A 1 83 ? -11.895 5.363 23.743 1.00 98.25 83 SER A N 1
ATOM 675 C CA . SER A 1 83 ? -12.671 5.415 22.499 1.00 98.25 83 SER A CA 1
ATOM 676 C C . SER A 1 83 ? -12.309 6.660 21.685 1.00 98.25 83 SER A C 1
ATOM 678 O O . SER A 1 83 ? -12.365 7.788 22.170 1.00 98.25 83 SER A O 1
ATOM 680 N N . VAL A 1 84 ? -11.954 6.439 20.421 1.00 98.12 84 VAL A N 1
ATOM 681 C CA . VAL A 1 84 ? -11.733 7.468 19.392 1.00 98.12 84 VAL A CA 1
ATOM 682 C C . VAL A 1 84 ? -13.060 7.833 18.714 1.00 98.12 84 VAL A C 1
ATOM 684 O O . VAL A 1 84 ? -13.179 8.893 18.100 1.00 98.12 84 VAL A O 1
ATOM 687 N N . GLY A 1 85 ? -14.072 6.972 18.843 1.00 98.44 85 GLY A N 1
ATOM 688 C CA . GLY A 1 85 ? -15.425 7.184 18.349 1.00 98.44 85 GLY A CA 1
ATOM 689 C C . GLY A 1 85 ? -15.977 5.997 17.566 1.00 98.44 85 GLY A C 1
ATOM 690 O O . GLY A 1 85 ? -15.257 5.070 17.186 1.00 98.44 85 GLY A O 1
ATOM 691 N N . VAL A 1 86 ? -17.279 6.072 17.291 1.00 98.69 86 VAL A N 1
ATOM 692 C CA . VAL A 1 86 ? -18.038 5.096 16.502 1.00 98.69 86 VAL A CA 1
ATOM 693 C C . VAL A 1 86 ? -18.337 5.685 15.126 1.00 98.69 86 VAL A C 1
ATOM 695 O O . VAL A 1 86 ? -18.788 6.826 15.014 1.00 98.69 86 VAL A O 1
ATOM 698 N N . GLN A 1 87 ? -18.121 4.908 14.068 1.00 98.69 87 GLN A N 1
ATOM 699 C CA . GLN A 1 87 ? -18.551 5.244 12.712 1.00 98.69 87 GLN A CA 1
ATOM 700 C C . GLN A 1 87 ? -19.518 4.188 12.187 1.00 98.69 87 GLN A C 1
ATOM 702 O O . GLN A 1 87 ? -19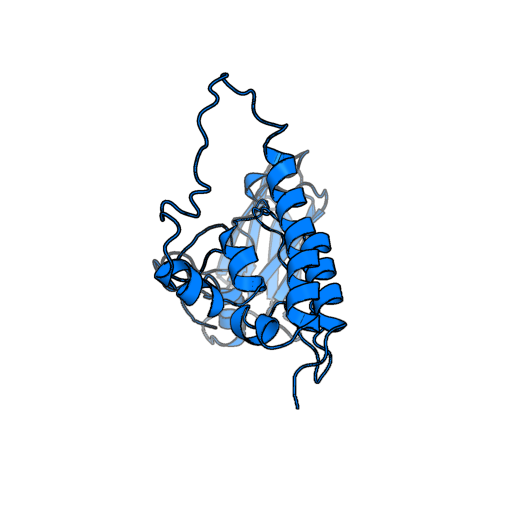.252 2.992 12.279 1.00 98.69 87 GLN A O 1
ATOM 707 N N . LYS A 1 88 ? -20.620 4.641 11.584 1.00 98.38 88 LYS A N 1
ATOM 708 C CA . LYS A 1 88 ? -21.548 3.782 10.841 1.00 98.38 88 LYS A CA 1
ATOM 709 C C . LYS A 1 88 ? -21.061 3.588 9.410 1.00 98.38 88 LYS A C 1
ATOM 711 O O . LYS A 1 88 ? -20.475 4.499 8.821 1.00 98.38 88 LYS A O 1
ATOM 716 N N . LYS A 1 89 ? -21.320 2.411 8.848 1.00 97.00 89 LYS A N 1
ATOM 717 C CA . LYS A 1 89 ? -20.991 2.064 7.467 1.00 97.00 89 LYS A CA 1
ATOM 718 C C . LYS A 1 89 ? -21.708 3.029 6.527 1.00 97.00 89 LYS A C 1
ATOM 720 O O . LYS A 1 89 ? -22.931 3.153 6.557 1.00 97.00 89 LYS A O 1
ATOM 725 N N . GLY A 1 90 ? -20.927 3.732 5.714 1.00 94.75 90 GLY A N 1
ATOM 726 C CA . GLY A 1 90 ? -21.449 4.593 4.659 1.00 94.75 90 GLY A CA 1
ATOM 727 C C . GLY A 1 90 ? -21.761 3.798 3.391 1.00 94.75 90 GLY A C 1
ATOM 728 O O . GLY A 1 90 ? -22.083 2.614 3.427 1.00 94.75 90 GLY A O 1
ATOM 729 N N . GLN A 1 91 ? -21.583 4.443 2.237 1.00 95.31 91 GLN A N 1
ATOM 730 C CA . GLN A 1 91 ? -21.677 3.778 0.931 1.00 95.31 91 GLN A CA 1
ATOM 731 C C . GLN A 1 91 ? -20.645 2.649 0.764 1.00 95.31 91 GLN A C 1
ATOM 733 O O . GLN A 1 91 ? -20.869 1.704 0.010 1.00 95.31 91 GLN A O 1
ATOM 738 N N . PHE A 1 92 ? -19.498 2.768 1.434 1.00 97.75 92 PHE A N 1
ATOM 739 C CA . PHE A 1 92 ? -18.365 1.862 1.299 1.00 97.75 92 PHE A CA 1
ATOM 740 C C . PHE A 1 92 ? -18.044 1.201 2.647 1.00 97.75 92 PHE A C 1
ATOM 742 O O . PHE A 1 92 ? -18.172 1.861 3.681 1.00 97.75 92 PHE A O 1
ATOM 749 N N . PRO A 1 93 ? -17.556 -0.055 2.660 1.00 98.00 93 PRO A N 1
ATOM 750 C CA . PRO A 1 93 ? -17.203 -0.797 3.874 1.00 98.00 93 PRO A CA 1
ATOM 751 C C . PRO A 1 93 ? -15.851 -0.349 4.472 1.00 98.00 93 PRO A C 1
ATOM 753 O O . PRO A 1 93 ? -15.064 -1.157 4.973 1.00 98.00 93 PRO A O 1
ATOM 756 N N . PHE A 1 94 ? -15.535 0.945 4.353 1.00 98.44 94 PHE A N 1
ATOM 757 C CA . PHE A 1 94 ? -14.252 1.545 4.706 1.00 98.44 94 PHE A CA 1
ATOM 758 C C . PHE A 1 94 ? -14.465 2.678 5.708 1.00 98.44 94 PHE A C 1
ATOM 760 O O . PHE A 1 94 ? -15.154 3.654 5.422 1.00 98.44 94 PHE A O 1
ATOM 767 N N . PHE A 1 95 ? -13.802 2.569 6.851 1.00 98.69 95 PHE A N 1
ATOM 768 C CA . PHE A 1 95 ? -13.890 3.497 7.971 1.00 98.69 95 PHE A CA 1
ATOM 769 C C . PHE A 1 95 ? -12.538 4.183 8.138 1.00 98.69 95 PHE A C 1
ATOM 771 O O . PHE A 1 95 ? -11.492 3.568 7.902 1.00 98.69 95 PHE A O 1
ATOM 778 N N . THR A 1 96 ? -12.527 5.466 8.492 1.00 98.50 96 THR A N 1
ATOM 779 C CA . THR A 1 96 ? -11.279 6.222 8.683 1.00 98.50 96 THR A CA 1
ATOM 780 C C . THR A 1 96 ? -11.375 7.070 9.934 1.00 98.50 96 THR A C 1
ATOM 782 O O . THR A 1 96 ? -12.211 7.965 10.014 1.00 98.50 96 THR A O 1
ATOM 785 N N . PHE A 1 97 ? -10.477 6.816 10.875 1.00 98.62 97 PHE A N 1
ATOM 786 C CA . PHE A 1 97 ? -10.381 7.523 12.145 1.00 98.62 97 PHE A CA 1
ATOM 787 C C . PHE A 1 97 ? -9.088 8.330 12.194 1.00 98.62 97 PHE A C 1
ATOM 789 O O . PHE A 1 97 ? -8.076 7.934 11.607 1.00 98.62 97 PHE A O 1
ATOM 796 N N . GLU A 1 98 ? -9.111 9.444 12.914 1.00 98.31 98 GLU A N 1
ATOM 797 C CA . GLU A 1 98 ? -7.920 10.234 13.213 1.00 98.31 98 GLU A CA 1
ATOM 798 C C . GLU A 1 98 ? -7.500 9.964 14.654 1.00 98.31 98 GLU A C 1
ATOM 800 O O . GLU A 1 98 ? -8.278 10.160 15.584 1.00 98.31 98 GLU A O 1
ATOM 805 N N . VAL A 1 99 ? -6.275 9.474 14.833 1.00 98.12 99 VAL A N 1
ATOM 806 C CA . VAL A 1 99 ? -5.736 9.084 16.138 1.00 98.12 99 VAL A CA 1
ATOM 807 C C . VAL A 1 99 ? -4.500 9.916 16.433 1.00 98.12 99 VAL A C 1
ATOM 809 O O .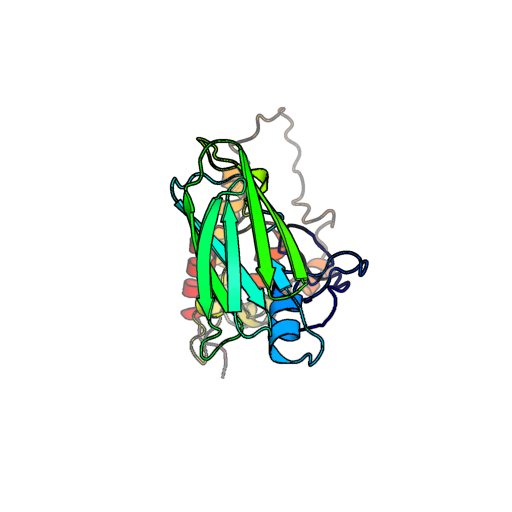 VAL A 1 99 ? -3.611 10.026 15.587 1.00 98.12 99 VAL A O 1
ATOM 812 N N . LYS A 1 100 ? -4.426 10.488 17.637 1.00 97.50 100 LYS A N 1
ATOM 813 C CA . LYS A 1 100 ? -3.206 11.148 18.113 1.00 97.50 100 LYS A CA 1
ATOM 814 C C . LYS A 1 100 ? -2.093 10.114 18.258 1.00 97.50 100 LYS A C 1
ATOM 816 O O . LYS A 1 100 ? -2.281 9.080 18.888 1.00 97.50 100 LYS A O 1
ATOM 821 N N . ASN A 1 101 ? -0.937 10.404 17.688 1.00 96.38 101 ASN A N 1
ATOM 822 C CA . ASN A 1 101 ? 0.222 9.528 17.693 1.00 96.38 101 ASN A CA 1
ATOM 823 C C . ASN A 1 101 ? 1.198 9.984 18.778 1.00 96.38 101 ASN A C 1
ATOM 825 O O . ASN A 1 101 ? 1.973 10.921 18.582 1.00 96.38 101 ASN A O 1
ATOM 829 N N . ILE A 1 102 ? 1.123 9.344 19.943 1.00 95.12 102 ILE A N 1
ATOM 830 C CA . ILE A 1 102 ? 1.900 9.703 21.132 1.00 95.12 102 ILE A CA 1
ATOM 831 C C . ILE A 1 102 ? 2.547 8.431 21.676 1.00 95.12 102 ILE A C 1
ATOM 833 O O . ILE A 1 102 ? 1.846 7.488 22.036 1.00 95.12 102 ILE A O 1
ATOM 837 N N . GLY A 1 103 ? 3.882 8.411 21.745 1.00 97.06 103 GLY A N 1
ATOM 838 C CA . GLY A 1 103 ? 4.634 7.242 22.209 1.00 97.06 103 GLY A CA 1
ATOM 8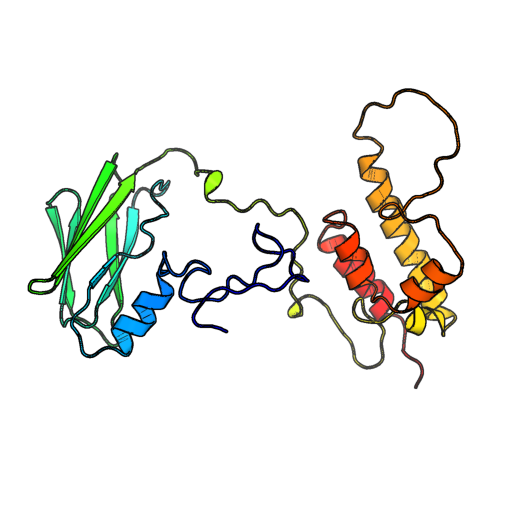39 C C . GLY A 1 103 ? 4.248 5.970 21.450 1.00 97.06 103 GLY A C 1
ATOM 840 O O . GLY A 1 103 ? 4.061 6.007 20.236 1.00 97.06 103 GLY A O 1
ATOM 841 N N . GLU A 1 104 ? 4.113 4.852 22.160 1.00 98.25 104 GLU A N 1
ATOM 842 C CA . GLU A 1 104 ? 3.485 3.644 21.620 1.00 98.25 104 GLU A CA 1
ATOM 843 C C . GLU A 1 104 ? 1.976 3.681 21.879 1.00 98.25 104 GLU A C 1
ATOM 845 O O . GLU A 1 104 ? 1.524 3.964 22.988 1.00 98.25 104 GLU A O 1
ATOM 850 N N . THR A 1 105 ? 1.187 3.398 20.845 1.00 98.31 105 THR A N 1
ATOM 851 C CA . THR A 1 105 ? -0.274 3.360 20.935 1.00 98.31 105 THR A CA 1
ATOM 852 C C . THR A 1 105 ? -0.789 2.026 20.408 1.00 98.31 105 THR A C 1
ATOM 854 O O . THR A 1 105 ? -0.544 1.659 19.254 1.00 98.31 105 THR A O 1
ATOM 857 N N . VAL A 1 106 ? -1.523 1.301 21.251 1.00 98.56 106 VAL A N 1
ATOM 858 C CA . VAL A 1 106 ? -2.299 0.124 20.848 1.00 98.56 106 VAL A CA 1
ATOM 859 C C . VAL A 1 106 ? -3.617 0.599 20.259 1.00 98.56 106 VAL A C 1
ATOM 861 O O . VAL A 1 106 ? -4.344 1.373 20.881 1.00 98.56 106 VAL A O 1
ATOM 864 N N . ILE A 1 107 ? -3.915 0.136 19.052 1.00 98.75 107 ILE A N 1
ATOM 865 C CA . ILE A 1 107 ? -5.144 0.451 18.336 1.00 98.75 107 ILE A CA 1
ATOM 866 C C . ILE A 1 107 ? -6.020 -0.790 18.330 1.00 98.75 107 ILE A C 1
ATOM 868 O O . ILE A 1 107 ? -5.611 -1.826 17.804 1.00 98.75 107 ILE A O 1
ATOM 872 N N . THR A 1 108 ? -7.238 -0.665 18.842 1.00 98.88 108 THR A N 1
ATOM 873 C CA . THR A 1 108 ? -8.220 -1.752 18.861 1.00 98.88 108 THR A CA 1
ATOM 874 C C . THR A 1 108 ? -9.459 -1.313 18.099 1.00 98.88 108 THR A C 1
ATOM 876 O O . THR A 1 108 ? -9.993 -0.242 18.359 1.00 98.88 108 THR A O 1
ATOM 879 N N . ALA A 1 109 ? -9.929 -2.129 17.165 1.00 98.88 109 ALA A N 1
ATOM 880 C CA . ALA A 1 109 ? -11.205 -1.931 16.490 1.00 98.88 109 ALA A CA 1
ATOM 881 C C . ALA A 1 109 ? -12.196 -2.982 16.983 1.00 98.88 109 ALA A C 1
ATOM 883 O O . ALA A 1 109 ? -11.820 -4.145 17.151 1.00 98.88 109 ALA A O 1
ATOM 884 N N . LYS A 1 110 ? -13.456 -2.588 17.169 1.00 98.88 110 LYS A N 1
ATOM 885 C CA . LYS A 1 110 ? -14.560 -3.491 17.511 1.00 98.88 110 LYS A CA 1
ATOM 886 C C . LYS A 1 110 ? -15.736 -3.298 16.561 1.00 98.88 110 LYS A C 1
ATOM 888 O O . LYS A 1 110 ? -16.040 -2.170 16.181 1.00 98.88 110 LYS A O 1
ATOM 893 N N . ALA A 1 111 ? -16.383 -4.399 16.188 1.00 98.50 111 ALA A N 1
ATOM 894 C CA . ALA A 1 111 ? -17.590 -4.410 15.362 1.00 98.50 111 ALA A CA 1
ATOM 895 C C . ALA A 1 111 ? -18.449 -5.635 15.716 1.00 98.50 111 ALA A C 1
ATOM 897 O O . ALA A 1 111 ? -18.131 -6.759 15.315 1.00 98.50 111 ALA A O 1
ATOM 898 N N . GLY A 1 112 ? -19.514 -5.435 16.497 1.00 95.56 112 GLY A N 1
ATOM 899 C CA . GLY A 1 112 ? -20.217 -6.542 17.156 1.00 95.56 112 GLY A CA 1
ATOM 900 C C . GLY A 1 112 ? -19.259 -7.339 18.050 1.00 95.56 112 GLY A C 1
ATOM 901 O O . GLY A 1 112 ? -18.487 -6.752 18.805 1.00 95.56 112 GLY A O 1
ATOM 902 N N . ASP A 1 113 ? -19.249 -8.665 17.905 1.00 97.12 113 ASP A N 1
ATOM 903 C CA . ASP A 1 113 ? -18.346 -9.559 18.650 1.00 97.12 113 ASP A CA 1
ATOM 904 C C . ASP A 1 113 ? -16.916 -9.614 18.078 1.00 97.12 113 ASP A C 1
ATOM 906 O O . ASP A 1 113 ? -16.026 -10.251 18.647 1.00 97.12 113 ASP A O 1
ATOM 910 N N . LEU A 1 114 ? -16.666 -8.976 16.929 1.00 98.69 114 LEU A N 1
ATOM 911 C CA . LEU A 1 114 ? -15.349 -8.973 16.302 1.00 98.69 114 LEU A CA 1
ATOM 912 C C . LEU A 1 114 ? -14.442 -7.945 16.969 1.00 98.69 114 LEU A C 1
ATOM 914 O O . LEU A 1 114 ? -14.839 -6.809 17.220 1.00 98.69 114 LEU A O 1
ATOM 918 N N . THR A 1 115 ? -13.190 -8.335 17.189 1.00 98.69 115 THR A N 1
ATOM 919 C CA . THR A 1 115 ? -12.124 -7.447 17.655 1.00 98.69 115 THR A CA 1
ATOM 920 C C . THR A 1 115 ? -10.885 -7.652 16.796 1.00 98.69 115 THR A C 1
ATOM 922 O O . THR A 1 115 ? -10.533 -8.787 16.472 1.00 98.69 115 THR A O 1
ATOM 925 N N . ASP A 1 116 ? -10.222 -6.557 16.440 1.00 98.81 116 ASP A N 1
ATOM 926 C CA . ASP A 1 116 ? -8.921 -6.575 15.780 1.00 98.81 116 ASP A CA 1
ATOM 927 C C . ASP A 1 116 ? -7.962 -5.581 16.445 1.00 98.81 116 ASP A C 1
ATOM 929 O O . ASP A 1 116 ? -8.392 -4.559 16.981 1.00 98.81 116 ASP A O 1
ATOM 933 N N . GLU A 1 117 ? -6.662 -5.872 16.405 1.00 98.69 117 GLU A N 1
ATOM 934 C CA . GLU A 1 117 ? -5.624 -5.067 17.053 1.00 98.69 117 GLU A CA 1
ATOM 935 C C . GLU A 1 117 ? -4.472 -4.733 16.092 1.00 98.69 117 GLU A C 1
ATOM 937 O O . GLU A 1 117 ? -4.089 -5.513 15.210 1.00 98.69 117 GLU A O 1
ATOM 942 N N . SER A 1 118 ? -3.903 -3.544 16.273 1.00 98.38 118 SER A N 1
ATOM 943 C CA . SER A 1 118 ? -2.638 -3.121 15.679 1.00 98.38 118 SER A CA 1
ATOM 944 C C . SER A 1 118 ? -1.885 -2.176 16.618 1.00 98.38 118 SER A C 1
ATOM 946 O O . SER A 1 118 ? -2.360 -1.852 17.706 1.00 98.38 118 SER A O 1
ATOM 948 N N . LYS A 1 119 ? -0.693 -1.735 16.212 1.00 98.31 119 LYS A N 1
ATOM 949 C CA . LYS A 1 119 ? 0.128 -0.801 16.986 1.00 98.31 119 LYS A CA 1
ATOM 950 C C . LYS A 1 119 ? 0.717 0.265 16.078 1.00 98.31 119 LYS A C 1
ATOM 952 O O . LYS A 1 119 ? 1.093 -0.030 14.942 1.00 98.31 119 LYS A O 1
ATOM 957 N N . ILE A 1 120 ? 0.826 1.476 16.605 1.00 98.50 120 ILE A N 1
ATOM 958 C CA . ILE A 1 120 ? 1.600 2.569 16.016 1.00 98.50 120 ILE A CA 1
ATOM 959 C C . ILE A 1 120 ? 2.576 3.113 17.055 1.00 98.50 120 ILE A C 1
ATOM 961 O O . ILE A 1 120 ? 2.369 2.955 18.260 1.00 98.50 120 ILE A O 1
ATOM 965 N N . ARG A 1 121 ? 3.643 3.749 16.582 1.00 98.69 121 ARG A N 1
ATOM 966 C CA . ARG A 1 121 ? 4.640 4.389 17.430 1.00 98.69 121 ARG A CA 1
ATOM 967 C C . ARG A 1 121 ? 5.053 5.734 16.856 1.00 98.69 121 ARG A C 1
ATOM 969 O O . ARG A 1 121 ? 5.475 5.813 15.703 1.00 98.69 121 ARG A O 1
ATOM 976 N N . LYS A 1 122 ? 4.989 6.778 17.678 1.00 98.44 122 LYS A N 1
ATOM 977 C CA . LYS A 1 122 ? 5.528 8.096 17.353 1.00 98.44 122 LYS A CA 1
ATOM 978 C C . LYS A 1 122 ? 7.050 8.039 17.304 1.00 98.44 122 LYS A C 1
ATOM 980 O O . LYS A 1 122 ? 7.690 7.594 18.254 1.00 98.44 122 LYS A O 1
ATOM 985 N N . VAL A 1 123 ? 7.613 8.527 16.205 1.00 98.44 123 VAL A N 1
ATOM 986 C CA . VAL A 1 123 ? 9.056 8.692 16.007 1.00 98.44 123 VAL A CA 1
ATOM 987 C C . VAL A 1 123 ? 9.365 10.092 15.478 1.00 98.44 123 VAL A C 1
ATOM 989 O O . VAL A 1 123 ? 8.534 10.710 14.815 1.00 98.44 123 VAL A O 1
ATOM 992 N N . ASP A 1 124 ? 10.572 10.590 15.745 1.00 97.81 124 ASP A N 1
ATOM 993 C CA . ASP A 1 124 ? 10.989 11.933 15.310 1.00 97.81 124 ASP A CA 1
ATOM 994 C C . ASP A 1 124 ? 11.431 11.981 13.844 1.00 97.81 124 ASP A C 1
ATOM 996 O O . ASP A 1 124 ? 11.396 13.028 13.198 1.00 97.81 124 ASP A O 1
ATOM 1000 N N . LYS A 1 125 ? 11.894 10.846 13.315 1.00 97.50 125 LYS A N 1
ATOM 1001 C CA . LYS A 1 125 ? 12.410 10.718 11.952 1.00 97.50 125 LYS A CA 1
ATOM 1002 C C . LYS A 1 125 ? 11.741 9.553 11.253 1.00 97.50 125 LYS A C 1
ATOM 1004 O O . LYS A 1 125 ? 11.412 8.550 11.880 1.00 97.50 125 LYS A O 1
ATOM 1009 N N . PHE A 1 126 ? 11.570 9.698 9.945 1.00 97.06 126 PHE A N 1
ATOM 1010 C CA . PHE A 1 126 ? 11.028 8.643 9.107 1.00 97.06 126 PHE A CA 1
ATOM 1011 C C . PHE A 1 126 ? 11.901 7.384 9.203 1.00 97.06 126 PHE A C 1
ATOM 1013 O O . PHE A 1 126 ? 13.130 7.470 9.171 1.00 97.06 126 PHE A O 1
ATOM 1020 N N . ASN A 1 127 ? 11.262 6.221 9.335 1.00 96.69 127 ASN A N 1
ATOM 1021 C CA . ASN A 1 127 ? 11.963 4.946 9.325 1.00 96.69 127 ASN A CA 1
ATOM 1022 C C . ASN A 1 127 ? 12.313 4.574 7.874 1.00 96.69 127 ASN A C 1
ATOM 1024 O O . ASN A 1 127 ? 11.447 4.159 7.106 1.00 96.69 127 ASN A O 1
ATOM 1028 N N . GLU A 1 128 ? 13.588 4.720 7.509 1.00 94.56 128 GLU A N 1
ATOM 1029 C CA . GLU A 1 128 ? 14.090 4.447 6.156 1.00 94.56 128 GLU A CA 1
ATOM 1030 C C . GLU A 1 128 ? 13.894 2.991 5.698 1.00 94.56 128 GLU A C 1
ATOM 1032 O O . GLU A 1 128 ? 13.911 2.746 4.495 1.00 94.56 128 GLU A O 1
ATOM 1037 N N . ASP A 1 129 ? 13.628 2.035 6.596 1.00 94.12 129 ASP A N 1
ATOM 1038 C CA . ASP A 1 129 ? 13.275 0.659 6.208 1.00 94.12 129 ASP A CA 1
ATOM 1039 C C . ASP A 1 129 ? 11.917 0.590 5.484 1.00 94.12 129 ASP A C 1
ATOM 1041 O O . ASP A 1 129 ? 11.643 -0.353 4.741 1.00 94.12 129 ASP A O 1
ATOM 1045 N N . TYR A 1 130 ? 11.053 1.596 5.666 1.00 94.62 130 TYR A N 1
ATOM 1046 C CA . TYR A 1 130 ? 9.791 1.726 4.929 1.00 94.62 130 TYR A CA 1
ATOM 1047 C C . TYR A 1 130 ? 9.964 2.363 3.549 1.00 94.62 130 TYR A C 1
ATOM 1049 O O . TYR A 1 130 ? 9.018 2.384 2.756 1.00 94.62 130 TYR A O 1
ATOM 1057 N N . HIS A 1 131 ? 11.150 2.892 3.251 1.00 88.81 131 HIS A N 1
ATOM 1058 C CA . HIS A 1 131 ? 11.449 3.548 1.992 1.00 88.81 131 HIS A CA 1
ATOM 1059 C C . HIS A 1 131 ? 12.197 2.593 1.062 1.00 88.81 131 HIS A C 1
ATOM 1061 O O . HIS A 1 131 ? 13.350 2.221 1.279 1.00 88.81 131 HIS A O 1
ATOM 1067 N N . MET A 1 132 ? 11.537 2.221 -0.033 1.00 83.44 132 MET A N 1
ATOM 1068 C CA . MET A 1 132 ? 12.217 1.558 -1.137 1.00 83.44 132 MET A CA 1
ATOM 1069 C C . MET A 1 132 ? 13.143 2.572 -1.813 1.00 83.44 132 MET A C 1
ATOM 1071 O O . MET A 1 132 ? 12.674 3.501 -2.465 1.00 83.44 132 MET A O 1
ATOM 1075 N N . LYS A 1 133 ? 14.454 2.388 -1.662 1.00 72.00 133 LYS A N 1
ATOM 1076 C CA . LYS A 1 133 ? 15.453 3.231 -2.322 1.00 72.00 133 LYS A CA 1
ATOM 1077 C C . LYS A 1 133 ? 15.399 2.973 -3.827 1.00 72.00 133 LYS A C 1
ATOM 1079 O O . LYS A 1 133 ? 15.556 1.835 -4.266 1.00 72.00 133 LYS A O 1
ATOM 1084 N N . ASP A 1 134 ? 15.174 4.020 -4.613 1.00 60.16 134 ASP A N 1
ATOM 1085 C CA . ASP A 1 134 ? 15.159 3.922 -6.072 1.00 60.16 134 ASP A CA 1
ATOM 1086 C C . ASP A 1 134 ? 16.549 3.526 -6.595 1.00 60.16 134 ASP A C 1
ATOM 1088 O O . ASP A 1 134 ? 17.454 4.352 -6.709 1.00 60.16 134 ASP A O 1
ATOM 1092 N N . GLU A 1 135 ? 16.728 2.254 -6.954 1.00 53.97 135 GLU A N 1
ATOM 1093 C CA . GLU A 1 135 ? 17.952 1.790 -7.624 1.00 53.97 135 GLU A CA 1
ATOM 1094 C C . GLU A 1 135 ? 17.979 2.167 -9.114 1.00 53.97 135 GLU A C 1
ATOM 1096 O O . GLU A 1 135 ? 19.006 2.042 -9.778 1.00 53.97 135 GLU A O 1
ATOM 1101 N N . SER A 1 136 ? 16.868 2.656 -9.673 1.00 53.72 136 SER A N 1
ATOM 1102 C CA . SER A 1 136 ? 16.813 3.126 -11.056 1.00 53.72 136 SER A CA 1
ATOM 1103 C C . SER A 1 136 ? 15.734 4.182 -11.260 1.00 53.72 136 SER A C 1
ATOM 1105 O O . SER A 1 136 ? 14.711 4.181 -10.583 1.00 53.72 136 SER A O 1
ATOM 1107 N N . ALA A 1 137 ? 15.950 5.084 -12.220 1.00 57.28 137 ALA A N 1
ATOM 1108 C CA . ALA A 1 137 ? 14.933 6.041 -12.624 1.00 57.28 137 ALA A CA 1
ATOM 1109 C C . ALA A 1 137 ? 13.703 5.303 -13.178 1.00 57.28 137 ALA A C 1
ATOM 1111 O O . ALA A 1 137 ? 13.694 4.872 -14.335 1.00 57.28 137 ALA A O 1
ATOM 1112 N N . VAL A 1 138 ? 12.659 5.163 -12.361 1.00 59.78 138 VAL A N 1
ATOM 1113 C CA . VAL A 1 138 ? 11.357 4.674 -12.813 1.00 59.78 138 VAL A CA 1
ATOM 1114 C C . VAL A 1 138 ? 10.784 5.710 -13.777 1.00 59.78 138 VAL A C 1
ATOM 1116 O O . VAL A 1 138 ? 10.519 6.853 -13.408 1.00 59.78 138 VAL A O 1
ATOM 1119 N N . ILE A 1 139 ? 10.621 5.312 -15.038 1.00 69.56 139 ILE A N 1
ATOM 1120 C CA . ILE A 1 139 ? 9.964 6.128 -16.060 1.00 69.56 139 ILE A CA 1
ATOM 1121 C C . ILE A 1 139 ? 8.681 5.444 -16.450 1.00 69.56 139 ILE A C 1
ATOM 1123 O O . ILE A 1 139 ? 8.684 4.342 -17.019 1.00 69.56 139 ILE A O 1
ATOM 1127 N N . ASN A 1 140 ? 7.584 6.132 -16.182 1.00 73.88 140 ASN A N 1
ATOM 1128 C CA . ASN A 1 140 ? 6.282 5.651 -16.574 1.00 73.88 140 ASN A CA 1
ATOM 1129 C C . ASN A 1 140 ? 6.120 5.746 -18.091 1.00 73.88 140 ASN A C 1
ATOM 1131 O O . ASN A 1 140 ? 6.639 6.640 -18.756 1.00 73.88 140 ASN A O 1
ATOM 1135 N N . TRP A 1 141 ? 5.375 4.804 -18.665 1.00 65.56 141 TRP A N 1
ATOM 1136 C CA . TRP A 1 141 ? 5.170 4.736 -20.113 1.00 65.56 141 TRP A CA 1
ATOM 1137 C C . TRP A 1 141 ? 4.474 5.985 -20.680 1.00 65.56 141 TRP A C 1
ATOM 1139 O O . TRP A 1 141 ? 4.725 6.327 -21.830 1.00 65.56 141 TRP A O 1
ATOM 1149 N N . PHE A 1 142 ? 3.673 6.692 -19.873 1.00 75.00 142 PHE A N 1
ATOM 1150 C CA . PHE A 1 142 ? 3.014 7.946 -20.255 1.00 75.00 142 PHE A CA 1
ATOM 1151 C C . PHE A 1 142 ? 3.949 9.166 -20.258 1.00 75.00 142 PHE A C 1
ATOM 1153 O O . PHE A 1 142 ? 3.604 10.204 -20.807 1.00 75.00 142 PHE A O 1
ATOM 1160 N N . GLU A 1 143 ? 5.142 9.056 -19.674 1.00 81.06 143 GLU A N 1
ATOM 1161 C CA . GLU A 1 143 ? 6.150 10.125 -19.695 1.00 81.06 143 GLU A CA 1
ATOM 1162 C C . GLU A 1 143 ? 6.999 10.070 -20.973 1.00 81.06 143 GLU A C 1
ATOM 1164 O O . GLU A 1 143 ? 7.720 11.011 -21.300 1.00 81.06 143 GLU A O 1
ATOM 1169 N N . ILE A 1 144 ? 6.917 8.960 -21.715 1.00 87.38 144 ILE A N 1
ATOM 1170 C CA . ILE A 1 144 ? 7.654 8.742 -22.955 1.00 87.38 144 ILE A CA 1
ATOM 1171 C C . ILE A 1 144 ? 6.790 9.205 -24.127 1.00 87.38 144 ILE A C 1
ATOM 1173 O O . ILE A 1 144 ? 5.876 8.507 -24.563 1.00 87.38 144 ILE A O 1
ATOM 1177 N N . ASN A 1 145 ? 7.128 10.363 -24.693 1.00 90.75 145 ASN A N 1
ATOM 1178 C CA . ASN A 1 145 ? 6.507 10.823 -25.930 1.00 90.75 145 ASN A CA 1
ATOM 1179 C C . ASN A 1 145 ? 6.827 9.865 -27.099 1.00 90.75 145 ASN A C 1
ATOM 1181 O O . ASN A 1 145 ? 7.982 9.487 -27.320 1.00 90.75 145 ASN A O 1
ATOM 1185 N N . THR A 1 146 ? 5.807 9.460 -27.854 1.00 92.00 146 THR A N 1
ATOM 1186 C CA . THR A 1 146 ? 5.926 8.525 -28.988 1.00 92.00 146 THR A CA 1
ATOM 1187 C C . THR A 1 146 ? 5.171 9.066 -30.208 1.00 92.00 146 THR A C 1
ATOM 1189 O O . THR A 1 146 ? 4.136 8.528 -30.598 1.00 92.00 146 THR A O 1
ATOM 1192 N N . PRO A 1 147 ? 5.654 10.164 -30.822 1.00 93.12 147 PRO A N 1
ATOM 1193 C CA . PRO A 1 147 ? 4.956 10.782 -31.939 1.00 93.12 147 PRO A CA 1
ATOM 1194 C C . PRO A 1 147 ? 4.856 9.816 -33.125 1.00 93.12 147 PRO A C 1
ATOM 1196 O O . PRO A 1 147 ? 5.828 9.154 -33.501 1.00 93.12 147 PRO A O 1
ATOM 1199 N N . VAL A 1 148 ? 3.664 9.750 -33.723 1.00 93.00 148 VAL A N 1
ATOM 1200 C CA . VAL A 1 148 ? 3.357 8.838 -34.833 1.00 93.00 148 VAL A CA 1
ATOM 1201 C C . VAL A 1 148 ? 4.341 9.052 -35.984 1.00 93.00 148 VAL A C 1
ATOM 1203 O O . VAL A 1 148 ? 4.560 10.175 -36.435 1.00 93.00 148 VAL A O 1
ATOM 1206 N N . GLY A 1 149 ? 4.943 7.961 -36.461 1.00 94.19 149 GLY A N 1
ATOM 1207 C CA . GLY A 1 149 ? 5.903 7.993 -37.566 1.00 94.19 149 GLY A CA 1
ATOM 1208 C C . GLY A 1 149 ? 7.323 8.425 -37.183 1.00 94.19 149 GLY A C 1
ATOM 1209 O O . GLY A 1 149 ? 8.149 8.602 -38.075 1.00 94.19 149 GLY A O 1
ATOM 1210 N N . TYR A 1 150 ? 7.645 8.567 -35.894 1.00 96.44 150 TYR A N 1
ATOM 1211 C CA . TYR A 1 150 ? 8.996 8.876 -35.413 1.00 96.44 150 TYR A CA 1
ATOM 1212 C C . TYR A 1 150 ? 9.530 7.786 -34.485 1.00 96.44 150 TYR A C 1
ATOM 1214 O O . TYR A 1 150 ? 8.769 7.014 -33.899 1.00 96.44 150 TYR A O 1
ATOM 1222 N N . TYR A 1 151 ? 10.855 7.706 -34.368 1.00 97.06 151 TYR A N 1
ATOM 1223 C CA . TYR A 1 151 ? 11.506 6.789 -33.436 1.00 97.06 151 TYR A CA 1
ATOM 1224 C C . TYR A 1 151 ? 11.379 7.257 -31.978 1.00 97.06 151 TYR A C 1
ATOM 1226 O O . TYR A 1 151 ? 11.237 8.440 -31.672 1.00 97.06 151 TYR A O 1
ATOM 1234 N N . SER A 1 152 ? 11.489 6.308 -31.061 1.00 95.81 152 SER A N 1
ATOM 1235 C CA . SER A 1 152 ? 11.438 6.475 -29.612 1.00 95.81 152 SER A CA 1
ATOM 1236 C C . SER A 1 152 ? 12.398 5.496 -28.941 1.00 95.81 152 SER A C 1
ATOM 1238 O O . SER A 1 152 ? 12.961 4.608 -29.585 1.00 95.81 152 SER A O 1
ATOM 1240 N N . VAL A 1 153 ? 12.550 5.597 -27.621 1.00 93.25 153 VAL A N 1
ATOM 1241 C CA . VAL A 1 153 ? 13.333 4.605 -26.864 1.00 93.25 153 VAL A CA 1
ATOM 1242 C C . VAL A 1 153 ? 12.753 3.185 -26.930 1.00 93.25 153 VAL A C 1
ATOM 1244 O O . VAL A 1 153 ? 13.456 2.229 -26.603 1.00 93.25 153 VAL A O 1
ATOM 1247 N N . ASN A 1 154 ? 11.498 3.030 -27.360 1.00 92.75 154 ASN A N 1
ATOM 1248 C CA . ASN A 1 154 ? 10.845 1.732 -27.519 1.00 92.75 154 ASN A CA 1
ATOM 1249 C C . ASN A 1 154 ? 11.186 1.044 -28.850 1.00 92.75 154 ASN A C 1
ATOM 1251 O O . ASN A 1 154 ? 10.847 -0.122 -29.019 1.00 92.75 154 ASN A O 1
ATOM 1255 N N . ASP A 1 155 ? 11.863 1.723 -29.776 1.00 94.81 155 ASP A N 1
ATOM 1256 C CA . ASP A 1 155 ? 12.283 1.135 -31.047 1.00 94.81 155 ASP A CA 1
ATOM 1257 C C . ASP A 1 155 ? 13.617 0.395 -30.920 1.00 94.81 155 ASP A C 1
ATOM 1259 O O . ASP A 1 155 ? 14.467 0.738 -30.087 1.00 94.81 155 ASP A O 1
ATOM 1263 N N . THR A 1 156 ? 13.801 -0.637 -31.748 1.00 95.44 156 THR A N 1
ATOM 1264 C CA . THR A 1 156 ? 15.032 -1.434 -31.751 1.00 95.44 156 THR A CA 1
ATOM 1265 C C . THR A 1 156 ? 16.206 -0.632 -32.302 1.00 95.44 156 THR A C 1
ATOM 1267 O O . THR A 1 156 ? 16.058 0.189 -33.214 1.00 95.44 156 THR A O 1
ATOM 1270 N N . ILE A 1 157 ? 17.407 -0.884 -31.777 1.00 94.12 157 ILE A N 1
ATOM 1271 C CA . ILE A 1 157 ? 18.635 -0.292 -32.324 1.00 94.12 157 ILE A CA 1
ATOM 1272 C C . ILE A 1 157 ? 18.764 -0.655 -33.809 1.00 94.12 157 ILE A C 1
ATOM 1274 O O . ILE A 1 157 ? 19.122 0.205 -34.613 1.00 94.12 157 ILE A O 1
ATOM 1278 N N . GLY A 1 158 ? 18.423 -1.895 -34.171 1.00 92.69 158 GLY A N 1
ATOM 1279 C CA . GLY A 1 158 ? 18.431 -2.410 -35.536 1.00 92.69 158 GLY A CA 1
ATOM 1280 C C . GLY A 1 158 ? 17.546 -1.618 -36.496 1.00 92.69 158 GLY A C 1
ATOM 1281 O O . GLY A 1 158 ? 17.977 -1.323 -37.608 1.00 92.69 158 GLY A O 1
ATOM 1282 N N . ASP A 1 159 ? 16.347 -1.217 -36.077 1.00 94.31 159 ASP A N 1
ATOM 1283 C CA . ASP A 1 159 ? 15.465 -0.399 -36.914 1.00 94.31 159 ASP A CA 1
ATOM 1284 C C . ASP A 1 159 ? 16.005 1.019 -37.083 1.00 94.31 159 ASP A C 1
ATOM 1286 O O . ASP A 1 159 ? 16.078 1.532 -38.201 1.00 94.31 159 ASP A O 1
ATOM 1290 N N . ILE A 1 160 ? 16.480 1.630 -35.997 1.00 95.44 160 ILE A N 1
ATOM 1291 C CA . ILE A 1 160 ? 16.987 3.004 -36.023 1.00 95.44 160 ILE A CA 1
ATOM 1292 C C . ILE A 1 160 ? 18.206 3.118 -36.958 1.00 95.44 160 ILE A C 1
ATOM 1294 O O . ILE A 1 160 ? 18.289 4.057 -37.758 1.00 95.44 160 ILE A O 1
ATOM 1298 N N . ILE A 1 161 ? 19.135 2.151 -36.932 1.00 93.94 161 ILE A N 1
ATOM 1299 C CA . ILE A 1 161 ? 20.335 2.182 -37.791 1.00 93.94 161 ILE A CA 1
ATOM 1300 C C . ILE A 1 161 ? 20.042 1.991 -39.285 1.00 93.94 161 ILE A C 1
ATOM 1302 O O . ILE A 1 161 ? 20.936 2.257 -40.090 1.00 93.94 161 ILE A O 1
ATOM 1306 N N . LYS A 1 162 ? 18.834 1.574 -39.694 1.00 92.94 162 LYS A N 1
ATOM 1307 C CA . LYS A 1 162 ? 18.484 1.439 -41.125 1.00 92.94 162 LYS A CA 1
ATOM 1308 C C . LYS A 1 162 ? 18.540 2.777 -41.862 1.00 92.94 162 LYS A C 1
ATOM 1310 O O . LYS A 1 162 ? 18.773 2.809 -43.064 1.00 92.94 162 LYS A O 1
ATOM 1315 N N . THR A 1 163 ? 18.374 3.890 -41.146 1.00 92.12 163 THR A N 1
ATOM 1316 C CA . THR A 1 163 ? 18.370 5.236 -41.733 1.00 92.12 163 THR A CA 1
ATOM 1317 C C . THR A 1 163 ? 19.636 6.016 -41.383 1.00 92.12 163 THR A C 1
ATOM 1319 O O . THR A 1 163 ? 20.152 5.925 -40.269 1.00 92.12 163 THR A O 1
ATOM 1322 N N . ALA A 1 164 ? 20.122 6.858 -42.302 1.00 93.00 164 ALA A N 1
ATOM 1323 C CA . ALA A 1 164 ? 21.269 7.731 -42.030 1.00 93.00 164 ALA A CA 1
ATOM 1324 C C . ALA A 1 164 ? 21.002 8.687 -40.848 1.00 93.00 164 ALA A C 1
ATOM 1326 O O . ALA A 1 164 ? 21.853 8.864 -39.975 1.00 93.00 164 ALA A O 1
ATOM 1327 N N . LYS A 1 165 ? 19.784 9.246 -40.774 1.00 93.81 165 LYS A N 1
ATOM 1328 C CA . LYS A 1 165 ? 19.352 10.109 -39.662 1.00 93.81 165 LYS A CA 1
ATOM 1329 C C . LYS A 1 165 ? 19.284 9.350 -38.333 1.00 93.81 165 LYS A C 1
ATOM 1331 O O . LYS A 1 165 ? 19.688 9.896 -37.310 1.00 93.81 165 LYS A O 1
ATOM 1336 N N . GLY A 1 166 ? 18.836 8.096 -38.342 1.00 94.69 166 GLY A N 1
ATOM 1337 C CA . GLY A 1 166 ? 18.805 7.249 -37.152 1.00 94.69 166 GLY A CA 1
ATOM 1338 C C . GLY A 1 166 ? 20.199 6.861 -36.659 1.00 94.69 166 GLY A C 1
ATOM 1339 O O . GLY A 1 166 ? 20.465 6.977 -35.464 1.00 94.69 166 GLY A O 1
ATOM 1340 N N . LYS A 1 167 ? 21.144 6.537 -37.557 1.00 94.56 167 LYS A N 1
ATOM 1341 C CA . LYS A 1 167 ? 22.566 6.359 -37.187 1.00 94.56 167 LYS A CA 1
ATOM 1342 C C . LYS A 1 167 ? 23.131 7.609 -36.502 1.00 94.56 167 LYS A C 1
ATOM 1344 O O . LYS A 1 167 ? 23.778 7.501 -35.461 1.00 94.56 167 LYS A O 1
ATOM 1349 N N . LEU A 1 168 ? 22.846 8.799 -37.041 1.00 94.94 168 LEU A N 1
ATOM 1350 C CA . LEU A 1 168 ? 23.277 10.069 -36.443 1.00 94.94 168 LEU A CA 1
ATOM 1351 C C . LEU A 1 168 ? 22.635 10.318 -35.069 1.00 94.94 168 LEU A C 1
ATOM 1353 O O . LEU A 1 168 ? 23.301 10.799 -34.152 1.00 94.94 168 LEU A O 1
ATOM 1357 N N . ALA A 1 169 ? 21.357 9.978 -34.903 1.00 94.31 169 ALA A N 1
ATOM 1358 C CA . ALA A 1 169 ? 20.685 10.062 -33.612 1.00 94.31 169 ALA A CA 1
ATOM 1359 C C . ALA A 1 169 ? 21.314 9.113 -32.584 1.00 94.31 169 ALA A C 1
ATOM 1361 O O . ALA A 1 169 ? 21.621 9.552 -31.477 1.00 94.31 169 ALA A O 1
ATOM 1362 N N . LEU A 1 170 ? 21.609 7.864 -32.955 1.00 93.50 170 LEU A N 1
ATOM 1363 C CA . LEU A 1 170 ? 22.287 6.914 -32.068 1.00 93.50 170 LEU A CA 1
ATOM 1364 C C . LEU A 1 170 ? 23.710 7.347 -31.699 1.00 93.50 170 LEU A C 1
ATOM 1366 O O . LEU A 1 170 ? 24.120 7.129 -30.563 1.00 93.50 170 LEU A O 1
ATOM 1370 N N . LEU A 1 171 ? 24.440 8.031 -32.585 1.00 92.94 171 LEU A N 1
ATOM 1371 C CA . LEU A 1 171 ? 25.724 8.652 -32.228 1.00 92.94 171 LEU A CA 1
ATOM 1372 C C . LEU A 1 171 ? 25.556 9.703 -31.119 1.00 92.94 171 LEU A C 1
ATOM 1374 O O . LEU A 1 171 ? 26.321 9.712 -30.154 1.00 92.94 171 LEU A O 1
ATOM 1378 N N . ARG A 1 172 ? 24.526 10.557 -31.206 1.00 92.62 172 ARG A N 1
ATOM 1379 C CA . ARG A 1 172 ? 24.212 11.553 -30.161 1.00 92.62 172 ARG A CA 1
ATOM 1380 C C . ARG A 1 172 ? 23.795 10.889 -28.848 1.00 92.62 172 ARG A C 1
ATOM 1382 O O . ARG A 1 172 ? 24.236 11.322 -27.785 1.00 92.62 172 ARG A O 1
ATOM 1389 N N . VAL A 1 173 ? 22.997 9.824 -28.919 1.00 91.88 173 VAL A N 1
ATOM 1390 C CA . VAL A 1 173 ? 22.641 8.991 -27.758 1.00 91.88 173 VAL A CA 1
ATOM 1391 C C . VAL A 1 173 ? 23.897 8.375 -27.134 1.00 91.88 173 VAL A C 1
ATOM 1393 O O . VAL A 1 173 ? 24.076 8.457 -25.921 1.00 91.88 173 VAL A O 1
ATOM 1396 N N . GLY A 1 174 ? 24.827 7.871 -27.947 1.00 88.62 174 GLY A N 1
ATOM 1397 C CA . GLY A 1 174 ? 26.114 7.330 -27.504 1.00 88.62 174 GLY A CA 1
ATOM 1398 C C . GLY A 1 174 ? 26.948 8.321 -26.684 1.00 88.62 174 GLY A C 1
ATOM 1399 O O . GLY A 1 174 ? 27.580 7.933 -25.704 1.00 88.62 174 GLY A O 1
ATOM 1400 N N . VAL A 1 175 ? 26.898 9.621 -27.001 1.00 89.38 175 VAL A N 1
ATOM 1401 C CA . VAL A 1 175 ? 27.556 10.665 -26.191 1.00 89.38 175 VAL A CA 1
ATOM 1402 C C . VAL A 1 175 ? 26.930 10.779 -24.797 1.00 89.38 175 VAL A C 1
ATOM 1404 O O . VAL A 1 175 ? 27.658 10.950 -23.816 1.00 89.38 175 VAL A O 1
ATOM 1407 N N . ILE A 1 176 ? 25.602 10.674 -24.684 1.00 87.50 176 ILE A N 1
ATOM 1408 C CA . ILE A 1 176 ? 24.899 10.676 -23.389 1.00 87.50 176 ILE A CA 1
ATOM 1409 C C . ILE A 1 176 ? 25.290 9.430 -22.588 1.00 87.50 176 ILE A C 1
ATOM 1411 O O . ILE A 1 176 ? 25.659 9.560 -21.422 1.00 87.50 176 ILE A O 1
ATOM 1415 N N . PHE A 1 177 ? 25.316 8.258 -23.230 1.00 85.44 177 PHE A N 1
ATOM 1416 C CA . PHE A 1 177 ? 25.772 7.003 -22.624 1.00 85.44 177 PHE A CA 1
ATOM 1417 C C . PHE A 1 177 ? 27.197 7.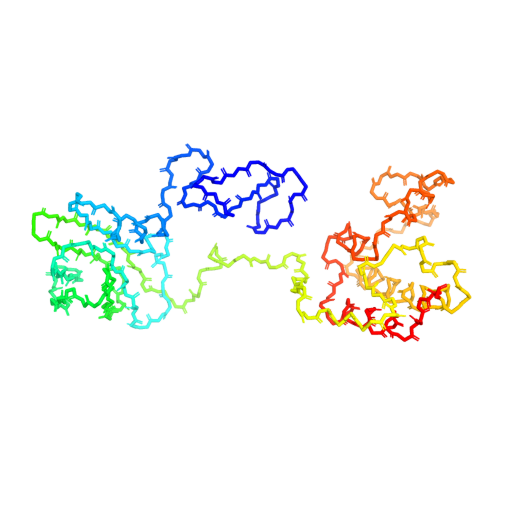111 -22.076 1.00 85.44 177 PHE A C 1
ATOM 1419 O O . PHE A 1 177 ? 27.447 6.801 -20.914 1.00 85.44 177 PHE A O 1
ATOM 1426 N N . LEU A 1 178 ? 28.138 7.612 -22.880 1.00 84.56 178 LEU A N 1
ATOM 1427 C CA . LEU A 1 178 ? 29.528 7.792 -22.455 1.00 84.56 178 LEU A CA 1
ATOM 1428 C C . LEU A 1 178 ? 29.654 8.761 -21.275 1.00 84.56 178 LEU A C 1
ATOM 1430 O O . LEU A 1 178 ? 30.487 8.543 -20.397 1.00 84.56 178 LEU A O 1
ATOM 1434 N N . LYS A 1 179 ? 28.854 9.833 -21.240 1.00 84.19 179 LYS A N 1
ATOM 1435 C CA . LYS A 1 179 ? 28.843 10.785 -20.118 1.00 84.19 179 LYS A CA 1
ATOM 1436 C C . LYS A 1 179 ? 28.281 10.158 -18.844 1.00 84.19 179 LYS A C 1
ATOM 1438 O O . LYS A 1 179 ? 28.880 10.352 -17.790 1.00 84.19 179 LYS A O 1
ATOM 1443 N N . ALA A 1 180 ? 27.187 9.405 -18.947 1.00 75.62 180 ALA A N 1
ATOM 1444 C CA . ALA A 1 180 ? 26.593 8.683 -17.824 1.00 75.62 180 ALA A CA 1
ATOM 1445 C C . ALA A 1 180 ? 27.594 7.680 -17.223 1.00 75.62 180 ALA A C 1
ATOM 1447 O O . ALA A 1 180 ? 27.899 7.752 -16.037 1.00 75.62 180 ALA A O 1
ATOM 1448 N N . LEU A 1 181 ? 28.231 6.860 -18.067 1.00 71.94 181 LEU A N 1
ATOM 1449 C CA . LEU A 1 181 ? 29.225 5.864 -17.643 1.00 71.94 181 LEU A CA 1
ATOM 1450 C C . LEU A 1 181 ? 30.522 6.479 -17.083 1.00 71.94 181 LEU A C 1
ATOM 1452 O O . LEU A 1 181 ? 31.154 5.905 -16.201 1.00 71.94 181 LEU A O 1
ATOM 1456 N N . LYS A 1 182 ? 30.954 7.649 -17.575 1.00 73.44 182 LYS A N 1
ATOM 1457 C CA . LYS A 1 182 ? 32.161 8.331 -17.068 1.00 73.44 182 LYS A CA 1
ATOM 1458 C C . LYS A 1 182 ? 31.966 8.988 -15.702 1.00 73.44 182 LYS A C 1
ATOM 1460 O O . LYS A 1 182 ? 32.963 9.181 -15.007 1.00 73.44 182 LYS A O 1
ATOM 1465 N N . LYS A 1 183 ? 30.736 9.356 -15.327 1.00 58.81 183 LYS A N 1
ATOM 1466 C CA . LYS A 1 183 ? 30.447 10.047 -14.060 1.00 58.81 183 LYS A CA 1
ATOM 1467 C C . LYS A 1 183 ? 30.784 9.171 -12.839 1.00 58.81 183 LYS A C 1
ATOM 1469 O O . LYS A 1 183 ? 31.207 9.716 -11.829 1.00 58.81 183 LYS A O 1
ATOM 1474 N N . GLU A 1 184 ? 30.747 7.843 -12.976 1.00 48.38 184 GLU A N 1
ATOM 1475 C CA . GLU A 1 184 ? 31.177 6.886 -11.938 1.00 48.38 184 GLU A CA 1
ATOM 1476 C C . GLU A 1 184 ? 32.700 6.687 -11.850 1.00 48.38 184 GLU A C 1
ATOM 1478 O O . GLU A 1 184 ? 33.234 6.460 -10.770 1.00 48.38 184 GLU A O 1
ATOM 1483 N N . ILE A 1 185 ? 33.446 6.812 -12.956 1.00 46.94 185 ILE A N 1
ATOM 1484 C CA . ILE A 1 185 ? 34.902 6.546 -12.967 1.00 46.94 185 ILE A CA 1
ATOM 1485 C C . ILE A 1 185 ? 35.683 7.553 -12.098 1.00 46.94 185 ILE A C 1
ATOM 1487 O O . ILE A 1 185 ? 36.821 7.286 -11.718 1.00 46.94 185 ILE A O 1
ATOM 1491 N N . LYS A 1 186 ? 35.088 8.709 -11.784 1.00 43.50 186 LYS A N 1
ATOM 1492 C CA . LYS A 1 186 ? 35.665 9.719 -10.884 1.00 43.50 186 LYS A CA 1
ATOM 1493 C C . LYS A 1 186 ? 35.302 9.523 -9.402 1.00 43.50 186 LYS A C 1
ATOM 1495 O O . LYS A 1 186 ? 35.823 10.274 -8.590 1.00 43.50 186 LYS A O 1
ATOM 1500 N N . GLY A 1 187 ? 34.438 8.561 -9.061 1.00 42.56 187 GLY A N 1
ATOM 1501 C CA . GLY A 1 187 ? 33.980 8.305 -7.687 1.00 42.56 187 GLY A CA 1
ATOM 1502 C C . GLY A 1 187 ? 34.629 7.106 -6.989 1.00 42.56 187 GLY A C 1
ATOM 1503 O O . GLY A 1 187 ? 34.303 6.850 -5.840 1.00 42.56 187 GLY A O 1
ATOM 1504 N N . ASN A 1 188 ? 35.534 6.382 -7.654 1.00 38.56 188 ASN A N 1
ATOM 1505 C CA . ASN A 1 188 ? 36.284 5.276 -7.055 1.00 38.56 188 ASN A CA 1
ATOM 1506 C C . ASN A 1 188 ? 37.787 5.540 -7.197 1.00 38.56 188 ASN A C 1
ATOM 1508 O O . ASN A 1 188 ? 38.289 5.679 -8.320 1.00 38.56 188 ASN A O 1
ATOM 1512 N N . ASP A 1 189 ? 38.498 5.584 -6.070 1.00 40.34 189 ASP A N 1
ATOM 1513 C CA . ASP A 1 189 ? 39.958 5.589 -6.033 1.00 40.34 189 ASP A CA 1
ATOM 1514 C C . ASP A 1 189 ? 40.505 4.409 -6.847 1.00 40.34 189 ASP A C 1
ATOM 1516 O O . ASP A 1 189 ? 40.188 3.239 -6.626 1.00 40.34 189 ASP A O 1
ATOM 1520 N N . ARG A 1 190 ? 41.311 4.726 -7.862 1.00 33.81 190 ARG A N 1
ATOM 1521 C CA . ARG A 1 190 ? 41.947 3.729 -8.731 1.00 33.81 190 ARG A CA 1
ATOM 1522 C C . ARG A 1 190 ? 43.235 3.215 -8.089 1.00 33.81 190 ARG A C 1
ATOM 1524 O O . ARG A 1 190 ? 44.100 4.042 -7.796 1.00 33.81 190 ARG A O 1
ATOM 1531 N N . PRO A 1 191 ? 43.529 1.904 -8.123 1.00 34.41 191 PRO A N 1
ATOM 1532 C CA . PRO A 1 191 ? 44.902 1.468 -8.282 1.00 34.41 191 PRO A CA 1
ATOM 1533 C C . PRO A 1 191 ? 45.316 1.632 -9.752 1.00 34.41 191 PRO A C 1
ATOM 1535 O O . PRO A 1 191 ? 44.599 1.279 -10.695 1.00 34.41 191 PRO A O 1
ATOM 1538 N N . LYS A 1 192 ? 46.505 2.204 -9.946 1.00 40.84 192 LYS A N 1
ATOM 1539 C CA . LYS A 1 192 ? 47.184 2.368 -11.233 1.00 40.84 192 LYS A CA 1
ATOM 1540 C C . LYS A 1 192 ? 47.506 0.994 -11.832 1.00 40.84 192 LYS A C 1
ATOM 1542 O O . LYS A 1 192 ? 48.459 0.357 -11.408 1.00 40.84 192 LYS A O 1
ATOM 1547 N N . ASN A 1 193 ? 46.795 0.575 -12.879 1.00 32.75 193 ASN A N 1
ATOM 1548 C CA . ASN A 1 193 ? 47.413 -0.276 -13.895 1.00 32.75 193 ASN A CA 1
ATOM 1549 C C . ASN A 1 193 ? 46.789 -0.062 -15.279 1.00 32.75 193 ASN A C 1
ATOM 1551 O O . ASN A 1 193 ? 45.628 -0.379 -15.537 1.00 32.75 193 ASN A O 1
ATOM 1555 N N . LYS A 1 194 ? 47.588 0.525 -16.177 1.00 39.56 194 LYS A N 1
ATOM 1556 C CA . LYS A 1 194 ? 47.286 0.708 -17.599 1.00 39.56 194 LYS A CA 1
ATOM 1557 C C . LYS A 1 194 ? 47.460 -0.636 -18.316 1.00 39.56 194 LYS A C 1
ATOM 1559 O O . LYS A 1 194 ? 48.536 -0.930 -18.820 1.00 39.56 194 LYS A O 1
ATOM 1564 N N . LYS A 1 195 ? 46.390 -1.420 -18.419 1.00 28.86 195 LYS A N 1
ATOM 1565 C CA . LYS A 1 195 ? 46.166 -2.322 -19.559 1.00 28.86 195 LYS A CA 1
ATOM 1566 C C . LYS A 1 195 ? 44.727 -2.131 -20.016 1.00 28.86 195 LYS A C 1
ATOM 1568 O O . LYS A 1 195 ? 43.830 -1.974 -19.191 1.00 28.86 195 LYS A O 1
ATOM 1573 N N . SER A 1 196 ? 44.532 -2.040 -21.326 1.00 34.66 196 SER A N 1
ATOM 1574 C CA . SER A 1 196 ? 43.248 -1.824 -21.988 1.00 34.66 196 SER A CA 1
ATOM 1575 C C . SER A 1 196 ? 42.238 -2.902 -21.583 1.00 34.66 196 SER A C 1
ATOM 1577 O O . SER A 1 196 ? 42.144 -3.952 -22.212 1.00 34.66 196 SER A O 1
ATOM 1579 N N . LYS A 1 197 ? 41.461 -2.643 -20.523 1.00 33.56 197 LYS A N 1
ATOM 1580 C CA . LYS A 1 197 ? 40.262 -3.423 -20.209 1.00 33.56 197 LYS A CA 1
ATOM 1581 C C . LYS A 1 197 ? 39.327 -3.262 -21.405 1.00 33.56 197 LYS A C 1
ATOM 1583 O O . LYS A 1 197 ? 38.764 -2.184 -21.608 1.00 33.56 197 LYS A O 1
ATOM 1588 N N . LYS A 1 198 ? 39.224 -4.304 -22.238 1.00 35.25 198 LYS A N 1
ATOM 1589 C CA . LYS A 1 198 ? 38.129 -4.439 -23.203 1.00 35.25 198 LYS A CA 1
ATOM 1590 C C . LYS A 1 198 ? 36.837 -4.161 -22.438 1.00 35.25 198 LYS A C 1
ATOM 1592 O O . LYS A 1 198 ? 36.691 -4.599 -21.301 1.00 35.25 198 LYS A O 1
ATOM 1597 N N . LEU A 1 199 ? 35.954 -3.371 -23.037 1.00 36.22 199 LEU A N 1
ATOM 1598 C CA . LEU A 1 199 ? 34.666 -3.032 -22.450 1.00 36.22 199 LEU A CA 1
ATOM 1599 C C . LEU A 1 199 ? 33.828 -4.320 -22.367 1.00 36.22 199 LEU A C 1
ATOM 1601 O O . LEU A 1 199 ? 33.156 -4.684 -23.326 1.00 36.22 199 LEU A O 1
ATOM 1605 N N . GLU A 1 200 ? 33.944 -5.048 -21.259 1.00 37.53 200 GLU A N 1
ATOM 1606 C CA . GLU A 1 200 ? 33.085 -6.185 -20.942 1.00 37.53 200 GLU A CA 1
ATOM 1607 C C . GLU A 1 200 ? 31.719 -5.639 -20.540 1.00 37.53 200 GLU A C 1
ATOM 1609 O O . GLU A 1 200 ? 31.574 -4.940 -19.535 1.00 37.53 200 GLU A O 1
ATOM 1614 N N . ILE A 1 201 ? 30.712 -5.935 -21.355 1.00 45.34 201 ILE A N 1
ATOM 1615 C CA . ILE A 1 201 ? 29.315 -5.708 -21.002 1.00 45.34 201 ILE A CA 1
ATOM 1616 C C . ILE A 1 201 ? 28.823 -7.038 -20.433 1.00 45.34 201 ILE A C 1
ATOM 1618 O O . ILE A 1 201 ? 28.776 -8.031 -21.153 1.00 45.34 201 ILE A O 1
ATOM 1622 N N . MET A 1 202 ? 28.503 -7.066 -19.136 1.00 45.69 202 MET A N 1
ATOM 1623 C CA . MET A 1 202 ? 27.911 -8.232 -18.457 1.00 45.69 202 MET A CA 1
ATOM 1624 C C . MET A 1 202 ? 28.724 -9.542 -18.578 1.00 45.69 202 MET A C 1
ATOM 1626 O O . MET A 1 202 ? 28.148 -10.616 -18.706 1.00 45.69 202 MET A O 1
ATOM 1630 N N . GLY A 1 203 ? 30.062 -9.474 -18.570 1.00 44.97 203 GLY A N 1
ATOM 1631 C CA . GLY A 1 203 ? 30.921 -10.668 -18.652 1.00 44.97 203 GLY A CA 1
ATOM 1632 C C . GLY A 1 203 ? 30.989 -11.323 -20.039 1.00 44.97 203 GLY A C 1
ATOM 1633 O O . GLY A 1 203 ? 31.584 -12.386 -20.190 1.00 44.97 203 GLY A O 1
ATOM 1634 N N . ILE A 1 204 ? 30.412 -10.690 -21.067 1.00 53.12 204 ILE A N 1
ATOM 1635 C CA . ILE A 1 204 ? 30.447 -11.178 -22.446 1.00 53.12 204 ILE A CA 1
ATOM 1636 C C . ILE A 1 204 ? 31.497 -10.391 -23.230 1.00 53.12 204 ILE A C 1
ATOM 1638 O O . ILE A 1 204 ? 31.474 -9.158 -23.295 1.00 53.12 204 ILE A O 1
ATOM 1642 N N . THR A 1 205 ? 32.420 -11.118 -23.862 1.00 55.03 205 THR A N 1
ATOM 1643 C CA . THR A 1 205 ? 33.386 -10.514 -24.784 1.00 55.03 205 THR A CA 1
ATOM 1644 C C . THR A 1 205 ? 32.657 -10.074 -26.057 1.00 55.03 205 THR A C 1
ATOM 1646 O O . THR A 1 205 ? 31.980 -10.902 -26.667 1.00 55.03 205 THR A O 1
ATOM 1649 N N . PRO A 1 206 ? 32.810 -8.815 -26.511 1.00 60.75 206 PRO A N 1
ATOM 1650 C CA . PRO A 1 206 ? 32.171 -8.353 -27.737 1.00 60.75 206 PRO A CA 1
ATOM 1651 C C . PRO A 1 206 ? 32.588 -9.208 -28.945 1.00 60.75 206 PRO A C 1
ATOM 1653 O O . PRO A 1 206 ? 33.743 -9.184 -29.372 1.00 60.75 206 PRO A O 1
ATOM 1656 N N . SER A 1 207 ? 31.637 -9.955 -29.501 1.00 74.06 207 SER A N 1
ATOM 1657 C CA . SER A 1 207 ? 31.734 -10.701 -30.761 1.00 74.06 207 SER A CA 1
ATOM 1658 C C . SER A 1 207 ? 30.771 -10.123 -31.807 1.00 74.06 207 SER A C 1
ATOM 1660 O O . SER A 1 207 ? 29.812 -9.424 -31.467 1.00 74.06 207 SER A O 1
ATOM 1662 N N . LYS A 1 208 ? 30.979 -10.435 -33.094 1.00 72.44 208 LYS A N 1
ATOM 1663 C CA . LYS A 1 208 ? 30.045 -10.028 -34.164 1.00 72.44 208 LYS A CA 1
ATOM 1664 C C . LYS A 1 208 ? 28.612 -10.508 -33.895 1.00 72.44 208 LYS A C 1
ATOM 1666 O O . LYS A 1 208 ? 27.671 -9.770 -34.177 1.00 72.44 208 LYS A O 1
ATOM 1671 N N . ASP A 1 209 ? 28.455 -11.689 -33.307 1.00 73.25 209 ASP A N 1
ATOM 1672 C CA . ASP A 1 209 ? 27.145 -12.277 -33.023 1.00 73.25 209 ASP A CA 1
ATOM 1673 C C . ASP A 1 209 ? 26.466 -11.611 -31.822 1.00 73.25 209 ASP A C 1
ATOM 1675 O O . ASP A 1 209 ? 25.280 -11.293 -31.885 1.00 73.25 209 ASP A O 1
ATOM 1679 N N . THR A 1 210 ? 27.227 -11.257 -30.781 1.00 68.44 210 THR A N 1
ATOM 1680 C CA . THR A 1 210 ? 26.699 -10.458 -29.656 1.00 68.44 210 THR A CA 1
ATOM 1681 C C . THR A 1 210 ? 26.282 -9.051 -30.095 1.00 68.44 210 THR A C 1
ATOM 1683 O O . THR A 1 210 ? 25.285 -8.519 -29.610 1.00 68.44 210 THR A O 1
ATOM 1686 N N . LEU A 1 211 ? 26.982 -8.462 -31.074 1.00 72.62 211 LEU A N 1
ATOM 1687 C CA . LEU A 1 211 ? 26.615 -7.165 -31.641 1.00 72.62 211 LEU A CA 1
ATOM 1688 C C . LEU A 1 211 ? 25.303 -7.248 -32.435 1.00 72.62 211 LEU A C 1
ATOM 1690 O O . LEU A 1 211 ? 24.437 -6.387 -32.288 1.00 72.62 211 LEU A O 1
ATOM 1694 N N . LYS A 1 212 ? 25.144 -8.304 -33.246 1.00 76.25 212 LYS A N 1
ATOM 1695 C CA . LYS A 1 212 ? 23.906 -8.583 -33.989 1.00 76.25 212 LYS A CA 1
ATOM 1696 C C . LYS A 1 212 ? 22.725 -8.822 -33.053 1.00 76.25 212 LYS A C 1
ATOM 1698 O O . LYS A 1 212 ? 21.645 -8.302 -33.311 1.00 76.25 212 LYS A O 1
ATOM 1703 N N . MET A 1 213 ? 22.936 -9.542 -31.952 1.00 79.00 213 MET A N 1
ATOM 1704 C CA . MET A 1 213 ? 21.917 -9.736 -30.917 1.00 79.00 213 MET A CA 1
ATOM 1705 C C . MET A 1 213 ? 21.490 -8.398 -30.295 1.00 79.00 213 MET A C 1
ATOM 1707 O O . MET A 1 213 ? 20.297 -8.140 -30.141 1.00 79.00 213 MET A O 1
ATOM 1711 N N . GLY A 1 214 ? 22.449 -7.508 -30.021 1.00 79.81 214 GLY A N 1
ATOM 1712 C CA . GLY A 1 214 ? 22.184 -6.171 -29.484 1.00 79.81 214 GLY A CA 1
ATOM 1713 C C . GLY A 1 214 ? 21.314 -5.290 -30.388 1.00 79.81 214 GLY A C 1
ATOM 1714 O O . GLY A 1 214 ? 20.580 -4.442 -29.884 1.00 79.81 214 GLY A O 1
ATOM 1715 N N . TYR A 1 215 ? 21.319 -5.510 -31.707 1.00 87.81 215 TYR A N 1
ATOM 1716 C CA . TYR A 1 215 ? 20.422 -4.797 -32.625 1.00 87.81 215 TYR A CA 1
ATOM 1717 C C . TYR A 1 215 ? 18.946 -5.153 -32.435 1.00 87.81 215 TYR A C 1
ATOM 1719 O O . TYR A 1 215 ? 18.092 -4.322 -32.736 1.00 87.81 215 TYR A O 1
ATOM 1727 N N . GLY A 1 216 ? 18.638 -6.333 -31.893 1.00 87.19 216 GLY A N 1
ATOM 1728 C CA . GLY A 1 216 ? 17.269 -6.727 -31.556 1.00 87.19 216 GLY A CA 1
ATOM 1729 C C . GLY A 1 216 ? 16.725 -6.060 -30.289 1.00 87.19 216 GLY A C 1
ATOM 1730 O O . GLY A 1 216 ? 15.533 -6.156 -30.007 1.00 87.19 216 GLY A O 1
ATOM 1731 N N . PHE A 1 217 ? 17.565 -5.382 -29.504 1.00 89.56 217 PHE A N 1
ATOM 1732 C CA . PHE A 1 217 ? 17.121 -4.702 -28.294 1.00 89.56 217 PHE A CA 1
ATOM 1733 C C . PHE A 1 217 ? 16.625 -3.291 -28.584 1.00 89.56 217 PHE A C 1
ATOM 1735 O O . PHE A 1 217 ? 17.186 -2.555 -29.398 1.00 89.56 217 PHE A O 1
ATOM 1742 N N . THR A 1 218 ? 15.576 -2.901 -27.862 1.00 92.44 218 THR A N 1
ATOM 1743 C CA . THR A 1 218 ? 15.136 -1.509 -27.814 1.00 92.44 218 THR A CA 1
ATOM 1744 C C . THR A 1 218 ? 16.154 -0.665 -27.064 1.00 92.44 218 THR A C 1
ATOM 1746 O O . THR A 1 218 ? 16.861 -1.160 -26.179 1.00 92.44 218 THR A O 1
ATOM 1749 N N . VAL A 1 219 ? 16.216 0.628 -27.375 1.00 90.81 219 VAL A N 1
ATOM 1750 C CA . VAL A 1 219 ? 17.094 1.556 -26.642 1.00 90.81 219 VAL A CA 1
ATOM 1751 C C . VAL A 1 219 ? 16.764 1.530 -25.144 1.00 90.81 219 VAL A C 1
ATOM 1753 O O . VAL A 1 219 ? 17.669 1.468 -24.315 1.00 90.81 219 VAL A O 1
ATOM 1756 N N . LYS A 1 220 ? 15.473 1.472 -24.790 1.00 87.44 220 LYS A N 1
ATOM 1757 C CA . LYS A 1 220 ? 14.990 1.343 -23.408 1.00 87.44 220 LYS A CA 1
ATOM 1758 C C . LYS A 1 220 ? 15.492 0.065 -22.734 1.00 87.44 220 LYS A C 1
ATOM 1760 O O . LYS A 1 220 ? 15.908 0.124 -21.580 1.00 87.44 220 LYS A O 1
ATOM 1765 N N . ARG A 1 221 ? 15.497 -1.074 -23.437 1.00 84.12 221 ARG A N 1
ATOM 1766 C CA . ARG A 1 221 ? 16.010 -2.344 -22.898 1.00 84.12 221 ARG A CA 1
ATOM 1767 C C . ARG A 1 221 ? 17.502 -2.259 -22.598 1.00 84.12 221 ARG A C 1
ATOM 1769 O O . ARG A 1 221 ? 17.917 -2.679 -21.526 1.00 84.12 221 ARG A O 1
ATOM 1776 N N . VAL A 1 222 ? 18.290 -1.660 -23.492 1.00 85.12 222 VAL A N 1
ATOM 1777 C CA . VAL A 1 222 ? 19.729 -1.456 -23.254 1.00 85.12 222 VAL A CA 1
ATOM 1778 C C . VAL A 1 222 ? 19.973 -0.533 -22.057 1.00 85.12 222 VAL A C 1
ATOM 1780 O O . VAL A 1 222 ? 20.843 -0.819 -21.243 1.00 85.12 222 VAL A O 1
ATOM 1783 N N . ILE A 1 223 ? 19.192 0.541 -21.906 1.00 83.94 223 ILE A N 1
ATOM 1784 C CA . ILE A 1 223 ? 19.269 1.433 -20.735 1.00 83.94 223 ILE A CA 1
ATOM 1785 C C . ILE A 1 223 ? 18.934 0.676 -19.442 1.00 83.94 223 ILE A C 1
ATOM 1787 O O . ILE A 1 223 ? 19.660 0.799 -18.460 1.00 83.94 223 ILE A O 1
ATOM 1791 N N . SER A 1 224 ? 17.866 -0.124 -19.444 1.00 76.81 224 SER A N 1
ATOM 1792 C CA . SER A 1 224 ? 17.446 -0.919 -18.282 1.00 76.81 224 SER A CA 1
ATOM 1793 C C . SER A 1 224 ? 18.503 -1.951 -17.875 1.00 76.81 224 SER A C 1
ATOM 1795 O O . SER A 1 224 ? 18.795 -2.078 -16.690 1.00 76.81 224 SER A O 1
ATOM 1797 N N . MET A 1 225 ? 19.158 -2.601 -18.843 1.00 76.88 225 MET A N 1
ATOM 1798 C CA . MET A 1 225 ? 20.275 -3.527 -18.595 1.00 76.88 225 MET A CA 1
ATOM 1799 C C . MET A 1 225 ? 21.494 -2.861 -17.942 1.00 76.88 225 MET A C 1
ATOM 1801 O O . MET A 1 225 ? 22.345 -3.547 -17.383 1.00 76.88 225 MET A O 1
ATOM 1805 N N . LEU A 1 226 ? 21.600 -1.530 -17.999 1.00 75.69 226 LEU A N 1
ATOM 1806 C CA . LEU A 1 226 ? 22.668 -0.775 -17.347 1.00 75.69 226 LEU A CA 1
ATOM 1807 C C . LEU A 1 226 ? 22.347 -0.420 -15.885 1.00 75.69 226 LEU A C 1
ATOM 1809 O O . LEU A 1 226 ? 23.121 0.318 -15.288 1.00 75.69 226 LEU A O 1
ATOM 1813 N N . ASN A 1 227 ? 21.268 -0.966 -15.310 1.00 65.69 227 ASN A N 1
ATOM 1814 C CA . ASN A 1 227 ? 20.990 -1.036 -13.869 1.00 65.69 227 ASN A CA 1
ATOM 1815 C C . ASN A 1 227 ? 21.108 0.316 -13.132 1.00 65.69 227 ASN A C 1
ATOM 1817 O O . ASN A 1 227 ? 22.000 0.517 -12.315 1.00 65.69 227 ASN A O 1
ATOM 1821 N N . GLY A 1 228 ? 20.246 1.280 -13.473 1.00 65.31 228 GLY A N 1
ATOM 1822 C CA . GLY A 1 228 ? 20.160 2.560 -12.749 1.00 65.31 228 GLY A CA 1
ATOM 1823 C C . GLY A 1 228 ? 21.147 3.650 -13.169 1.00 65.31 228 GLY A C 1
ATOM 1824 O O . GLY A 1 228 ? 21.064 4.779 -12.695 1.00 65.31 228 GLY A O 1
ATOM 1825 N N . LYS A 1 229 ? 22.033 3.377 -14.133 1.00 74.81 229 LYS A N 1
ATOM 1826 C CA . LYS A 1 229 ? 23.060 4.336 -14.597 1.00 74.81 229 LYS A CA 1
ATOM 1827 C C . LYS A 1 229 ? 22.538 5.570 -15.334 1.00 74.81 229 LYS A C 1
ATOM 1829 O O . LYS A 1 229 ? 23.333 6.431 -15.711 1.00 74.81 229 LYS A O 1
ATOM 1834 N N . PHE A 1 230 ? 21.236 5.650 -15.577 1.00 80.06 230 PHE A N 1
ATOM 1835 C CA . PHE A 1 230 ? 20.609 6.773 -16.259 1.00 80.06 230 PHE A CA 1
ATOM 1836 C C . PHE A 1 230 ? 19.541 7.386 -15.370 1.00 80.06 230 PHE A C 1
ATOM 1838 O O . PHE A 1 230 ? 18.666 6.681 -14.870 1.00 80.06 230 PHE A O 1
ATOM 1845 N N . THR A 1 231 ? 19.589 8.708 -15.227 1.00 83.38 231 THR A N 1
ATOM 1846 C CA . THR A 1 231 ? 18.504 9.460 -14.597 1.00 83.38 231 THR A CA 1
ATOM 1847 C C . THR A 1 231 ? 17.305 9.545 -15.535 1.00 83.38 231 THR A C 1
ATOM 1849 O O . THR A 1 231 ? 17.427 9.377 -16.756 1.00 83.38 231 THR A O 1
ATOM 1852 N N . LYS A 1 232 ? 16.139 9.872 -14.976 1.00 83.44 232 LYS A N 1
ATOM 1853 C CA . LYS A 1 232 ? 14.902 10.043 -15.737 1.00 83.44 232 LYS A CA 1
ATOM 1854 C C . LYS A 1 232 ? 15.070 11.048 -16.874 1.00 83.44 232 LYS A C 1
ATOM 1856 O O . LYS A 1 232 ? 14.737 10.766 -18.024 1.00 83.44 232 LYS A O 1
ATOM 1861 N N . GLU A 1 233 ? 15.680 12.185 -16.572 1.00 86.38 233 GLU A N 1
ATOM 1862 C CA . GLU A 1 233 ? 15.913 13.289 -17.505 1.00 86.38 233 GLU A CA 1
ATOM 1863 C C . GLU A 1 233 ? 16.824 12.860 -18.656 1.00 86.38 233 GLU A C 1
ATOM 1865 O O . GLU A 1 233 ? 16.625 13.265 -19.801 1.00 86.38 233 GLU A O 1
ATOM 1870 N N . GLN A 1 234 ? 17.822 12.013 -18.384 1.00 88.81 234 GLN A N 1
ATOM 1871 C CA . GLN A 1 234 ? 18.712 11.504 -19.425 1.00 88.81 234 GLN A CA 1
ATOM 1872 C C . GLN A 1 234 ? 17.967 10.599 -20.404 1.00 88.81 234 GLN A C 1
ATOM 1874 O O . GLN A 1 234 ? 18.186 10.702 -21.611 1.00 88.81 234 GLN A O 1
ATOM 1879 N N . ILE A 1 235 ? 17.076 9.743 -19.907 1.00 89.31 235 ILE A N 1
ATOM 1880 C CA . ILE A 1 235 ? 16.287 8.843 -20.752 1.00 89.31 235 ILE A CA 1
ATOM 1881 C C . ILE A 1 235 ? 15.251 9.634 -21.561 1.00 89.31 235 ILE A C 1
ATOM 1883 O O . ILE A 1 235 ? 15.114 9.393 -22.761 1.00 89.31 235 ILE A O 1
ATOM 1887 N N . LEU A 1 236 ? 14.581 10.621 -20.957 1.00 91.25 236 LEU A N 1
ATOM 1888 C CA . LEU A 1 236 ? 13.659 11.509 -21.676 1.00 91.25 236 LEU A CA 1
ATOM 1889 C C . LEU A 1 236 ? 14.384 12.304 -22.768 1.00 91.25 236 LEU A C 1
ATOM 1891 O O . LEU A 1 236 ? 13.921 12.353 -23.904 1.00 91.25 236 LEU A O 1
ATOM 1895 N N . LYS A 1 237 ? 15.589 12.810 -22.487 1.00 93.75 237 LYS A N 1
ATOM 1896 C CA . LYS A 1 237 ? 16.429 13.481 -23.488 1.00 93.75 237 LYS A CA 1
ATOM 1897 C C . LYS A 1 237 ? 16.849 12.556 -24.632 1.00 93.75 237 LYS A C 1
ATOM 1899 O O . LYS A 1 237 ? 16.895 12.978 -25.787 1.00 93.75 237 LYS A O 1
ATOM 1904 N N . ILE A 1 238 ? 17.169 11.295 -24.335 1.00 94.62 238 ILE A N 1
ATOM 1905 C CA . ILE A 1 238 ? 17.430 10.278 -25.364 1.00 94.62 238 ILE A CA 1
ATOM 1906 C C . ILE A 1 238 ? 16.179 10.088 -26.230 1.00 94.62 238 ILE A C 1
ATOM 1908 O O . ILE A 1 238 ? 16.285 10.073 -27.457 1.00 94.62 238 ILE A O 1
ATOM 1912 N N . ASN A 1 239 ? 15.000 10.003 -25.613 1.00 95.44 239 ASN A N 1
ATOM 1913 C CA . ASN A 1 239 ? 13.737 9.868 -26.328 1.00 95.44 239 ASN A CA 1
ATOM 1914 C C . ASN A 1 239 ? 13.446 11.074 -27.235 1.00 95.44 239 ASN A C 1
ATOM 1916 O O . ASN A 1 239 ? 13.140 10.887 -28.408 1.00 95.44 239 ASN A O 1
ATOM 1920 N N . GLU A 1 240 ? 13.646 12.302 -26.757 1.00 96.12 240 GLU A N 1
ATOM 1921 C CA . GLU A 1 240 ? 13.495 13.524 -27.560 1.00 96.12 240 GLU A CA 1
ATOM 1922 C C . GLU A 1 240 ? 14.420 13.563 -28.784 1.00 96.12 240 GLU A C 1
ATOM 1924 O O . GLU A 1 240 ? 14.041 14.069 -29.841 1.00 96.12 240 GLU A O 1
ATOM 1929 N N . ILE A 1 241 ? 15.646 13.039 -28.666 1.00 96.69 241 ILE A N 1
ATOM 1930 C CA . ILE A 1 241 ? 16.569 12.931 -29.805 1.00 96.69 241 ILE A CA 1
ATOM 1931 C C . ILE A 1 241 ? 15.993 11.988 -30.865 1.00 96.69 241 ILE A C 1
ATOM 1933 O O . ILE A 1 241 ? 16.041 12.308 -32.054 1.00 96.69 241 ILE A O 1
ATOM 1937 N N . LEU A 1 242 ? 15.448 10.845 -30.443 1.00 96.88 242 LEU A N 1
ATOM 1938 C CA . LEU A 1 242 ? 14.862 9.847 -31.339 1.00 96.88 242 LEU A CA 1
ATOM 1939 C C . LEU A 1 242 ? 13.558 10.348 -31.970 1.00 96.88 242 LEU A C 1
ATOM 1941 O O . LEU A 1 242 ? 13.363 10.171 -33.171 1.00 96.88 242 LEU A O 1
ATOM 1945 N N . ASN A 1 243 ? 12.734 11.074 -31.213 1.00 96.69 243 ASN A N 1
ATOM 1946 C CA . ASN A 1 243 ? 11.474 11.665 -31.677 1.00 96.69 243 ASN A CA 1
ATOM 1947 C C . ASN A 1 243 ? 11.662 12.694 -32.806 1.00 96.69 243 ASN A C 1
ATOM 1949 O O . ASN A 1 243 ? 10.696 13.070 -33.457 1.00 96.69 243 ASN A O 1
ATOM 1953 N N . LYS A 1 244 ? 12.894 13.146 -33.077 1.00 95.94 244 LYS A N 1
ATOM 1954 C CA . LYS A 1 244 ? 13.225 14.025 -34.215 1.00 95.94 244 LYS A CA 1
ATOM 1955 C C . LYS A 1 244 ? 13.561 13.256 -35.496 1.00 95.94 244 LYS A C 1
ATOM 1957 O O . LYS A 1 244 ? 13.835 13.870 -36.529 1.00 95.94 244 LYS A O 1
ATOM 1962 N N . VAL A 1 245 ? 13.569 11.924 -35.455 1.00 96.06 245 VAL A N 1
ATOM 1963 C CA . VAL A 1 245 ? 13.896 11.063 -36.595 1.00 96.06 245 VAL A CA 1
ATOM 1964 C C . VAL A 1 245 ? 12.644 10.341 -37.073 1.00 96.06 245 VAL A C 1
ATOM 1966 O O . VAL A 1 245 ? 12.092 9.510 -36.358 1.00 96.06 245 VAL A O 1
ATOM 1969 N N . LYS A 1 246 ? 12.220 10.642 -38.305 1.00 94.75 246 LYS A N 1
ATOM 1970 C CA . LYS A 1 246 ? 11.117 9.933 -38.962 1.00 94.75 246 LYS A CA 1
ATOM 1971 C C . LYS A 1 246 ? 11.503 8.487 -39.268 1.00 94.75 246 LYS A C 1
ATOM 1973 O O . LYS A 1 246 ? 12.618 8.225 -39.732 1.00 94.75 246 LYS A O 1
ATOM 1978 N N . LYS A 1 247 ? 10.562 7.578 -39.044 1.00 93.50 247 LYS A N 1
ATOM 1979 C CA . LYS A 1 247 ? 10.620 6.201 -39.527 1.00 93.50 247 LYS A CA 1
ATOM 1980 C C . LYS A 1 247 ? 10.481 6.195 -41.057 1.00 93.50 247 LYS A C 1
ATOM 1982 O O . LYS A 1 247 ? 9.831 7.093 -41.600 1.00 93.50 247 LYS A O 1
ATOM 1987 N N . PRO A 1 248 ? 11.112 5.238 -41.759 1.00 87.56 248 PRO A N 1
ATOM 1988 C CA . PRO A 1 248 ? 10.771 4.956 -43.148 1.00 87.56 248 PRO A CA 1
ATOM 1989 C C . PRO A 1 248 ? 9.265 4.701 -43.255 1.00 87.56 248 PRO A C 1
ATOM 1991 O O . PRO A 1 248 ? 8.697 4.085 -42.350 1.00 87.56 248 PRO A O 1
ATOM 1994 N N . GLN A 1 249 ? 8.651 5.221 -44.315 1.00 71.69 249 GLN A N 1
ATOM 1995 C CA . GLN A 1 249 ? 7.304 4.816 -44.713 1.00 71.69 249 GLN A CA 1
ATOM 1996 C C . GLN A 1 249 ? 7.345 3.414 -45.312 1.00 71.69 249 GLN A C 1
ATOM 1998 O O . GLN A 1 249 ? 8.380 3.091 -45.944 1.00 71.69 249 GLN A O 1
#

Radius of gyration: 26.15 Å; chains: 1; bounding box: 70×32×70 Å

Foldseek 3Di:
DEQEKDADQPADDDQDHRIDPPHCAYNVRPDGAVVNLQCCLVPPPDWDKDWHDLVAAEDADQKDKIKMATVAQKKWKDKQNHTQDMDGDDPGRMDITIDGADAKIKMWMDGPPDIDIGIHGHDNDDDCVPPDDPQAADDDPVLQDDDPQFFFLQDFLLQLVVDPLSVVLVVVLVVLVVVLVVVVVVVDDDDDDDDDDQPDQPNDHDDPVVVVVSRRDGNVRVVVSVGHSDHPVSRNVSGVSRRVGGGDD

pLDDT: mean 86.98, std 17.55, range [28.86, 98.88]

Sequence (249 aa):
WNMFDFAADARAEGGENGMNHKGLVTFDRKYKKDSYYAYQAWLSDKPMLHICSKRYVDRVEDTVKIKVYSNCDEVELFANGESVGVQKKGQFPFFTFEVKNIGETVITAKAGDLTDESKIRKVDKFNEDYHMKDESAVINWFEINTPVGYYSVNDTIGDIIKTAKGKLALLRVGVIFLKALKKEIKGNDRPKNKKSKKLEIMGITPSKDTLKMGYGFTVKRVISMLNGKFTKEQILKINEILNKVKKPQ

Secondary structure (DSSP, 8-state):
-EEE-EE-TT---TTSTTEE--EEE-TTS--B-HHHHHHHHHH-SS--EEES-TT--EE-SSEEEEEEEESSSEEEEEETTEEEEEEE--SSSEEEEEEE--SEEEEEEEETTEEEEEEEEE-SS--GGGS---SS----GGGS---TTB--TTSBHHHHTTSHHHHHHHHHHHHHHHHHHHHHHTSSPPP---------BTTB---HHHHHHHHTSBHHHHHHHTTT-S-HHHHHHHHHHHTTSBPP-